Protein AF-A7SSS9-F1 (afdb_monomer_lite)

Radius of gyration: 34.55 Å; chains: 1; bounding box: 134×60×94 Å

Organism: Nematostella vectensis (NCBI:txid45351)

pLDDT: mean 83.06, std 20.1, range [28.91, 98.38]

Structure (mmCIF, N/CA/C/O backbone):
data_AF-A7SSS9-F1
#
_entry.id   AF-A7SSS9-F1
#
loop_
_atom_site.group_PDB
_atom_site.id
_atom_site.type_symbol
_atom_site.label_atom_id
_atom_site.label_alt_id
_atom_site.label_comp_id
_atom_site.label_asym_id
_atom_site.label_entity_id
_atom_site.label_seq_id
_atom_site.pdbx_PDB_ins_code
_atom_site.Cartn_x
_atom_site.Cartn_y
_atom_site.Cartn_z
_atom_site.occupancy
_atom_site.B_iso_or_equiv
_atom_site.auth_seq_id
_atom_site.auth_comp_id
_atom_site.auth_asym_id
_atom_site.auth_atom_id
_atom_site.pdbx_PDB_model_num
ATOM 1 N N . MET A 1 1 ? -88.027 -23.214 15.697 1.00 39.91 1 MET A N 1
ATOM 2 C CA . MET A 1 1 ? -86.699 -23.798 15.411 1.00 39.91 1 MET A CA 1
ATOM 3 C C . MET A 1 1 ? -86.099 -23.085 14.209 1.00 39.91 1 MET A C 1
ATOM 5 O O . MET A 1 1 ? -86.629 -23.251 13.127 1.00 39.91 1 MET A O 1
ATOM 9 N N . SER A 1 2 ? -85.061 -22.273 14.399 1.00 37.12 2 SER A N 1
ATOM 10 C CA . SER A 1 2 ? -83.893 -22.177 13.505 1.00 37.12 2 SER A CA 1
ATOM 11 C C . SER A 1 2 ? -82.968 -21.097 14.069 1.00 37.12 2 SER A C 1
ATOM 13 O O . SER A 1 2 ? -83.298 -19.915 14.068 1.00 37.12 2 SER A O 1
ATOM 15 N N . ARG A 1 3 ? -81.851 -21.547 14.642 1.00 47.12 3 ARG A N 1
ATOM 16 C CA . ARG A 1 3 ? -80.693 -20.743 15.048 1.00 47.12 3 ARG A CA 1
ATOM 17 C C . ARG A 1 3 ? -79.726 -20.677 13.868 1.00 47.12 3 ARG A C 1
ATOM 19 O O . ARG A 1 3 ? -79.457 -21.736 13.311 1.00 47.12 3 ARG A O 1
ATOM 26 N N . ARG A 1 4 ? -79.108 -19.518 13.619 1.00 45.72 4 ARG A N 1
ATOM 27 C CA . ARG A 1 4 ? -77.699 -19.341 13.184 1.00 45.72 4 ARG A CA 1
ATOM 28 C C . ARG A 1 4 ? -77.286 -17.933 13.647 1.00 45.72 4 ARG A C 1
ATOM 30 O O . ARG A 1 4 ? -77.859 -16.971 13.170 1.00 45.72 4 ARG A O 1
ATOM 37 N N . HIS A 1 5 ? -76.642 -17.770 14.805 1.00 42.38 5 HIS A N 1
ATOM 38 C CA . HIS A 1 5 ? -75.185 -17.773 15.025 1.00 42.38 5 HIS A CA 1
ATOM 39 C C . HIS A 1 5 ? -74.409 -16.839 14.080 1.00 42.38 5 HIS A C 1
ATOM 41 O O . HIS A 1 5 ? -73.781 -17.299 13.134 1.00 42.38 5 HIS A O 1
ATOM 47 N N . GLU A 1 6 ? -74.415 -15.540 14.391 1.00 43.53 6 GLU A N 1
ATOM 48 C CA . GLU A 1 6 ? -73.314 -14.632 14.052 1.00 43.53 6 GLU A CA 1
ATOM 49 C C . GLU A 1 6 ? -72.213 -14.801 15.106 1.00 43.53 6 GLU A C 1
ATOM 51 O O . GLU A 1 6 ? -72.432 -14.603 16.303 1.00 43.53 6 GLU A O 1
ATOM 56 N N . ALA A 1 7 ? -71.032 -15.234 14.669 1.00 47.31 7 ALA A N 1
ATOM 57 C CA . ALA A 1 7 ? -69.843 -15.277 15.504 1.00 47.31 7 ALA A CA 1
ATOM 58 C C . ALA A 1 7 ? -69.194 -13.887 15.504 1.00 47.31 7 ALA A C 1
ATOM 60 O O . ALA A 1 7 ? -68.670 -13.439 14.486 1.00 47.31 7 ALA A O 1
ATOM 61 N N . ALA A 1 8 ? -69.223 -13.207 16.649 1.00 46.00 8 ALA A N 1
ATOM 62 C CA . ALA A 1 8 ? -68.447 -11.995 16.858 1.00 46.00 8 ALA A CA 1
ATOM 63 C C . ALA A 1 8 ? -66.953 -12.356 16.945 1.00 46.00 8 ALA A C 1
ATOM 65 O O . ALA A 1 8 ? -66.510 -12.985 17.909 1.00 46.00 8 ALA A O 1
ATOM 66 N N . LEU A 1 9 ? -66.177 -11.949 15.939 1.00 50.00 9 LEU A N 1
ATOM 67 C CA . LEU A 1 9 ? -64.718 -11.896 16.005 1.00 50.00 9 LEU A CA 1
ATOM 68 C C . LEU A 1 9 ? -64.329 -10.859 17.065 1.00 50.00 9 LEU A C 1
ATOM 70 O O . LEU A 1 9 ? -64.375 -9.656 16.818 1.00 50.00 9 LEU A O 1
ATOM 74 N N . LYS A 1 10 ? -63.966 -11.314 18.267 1.00 49.81 10 LYS A N 1
ATOM 75 C CA . LYS A 1 10 ? -63.300 -10.454 19.248 1.00 49.81 10 LYS A CA 1
ATOM 76 C C . LYS A 1 10 ? -61.883 -10.192 18.747 1.00 49.81 10 LYS A C 1
ATOM 78 O O . LYS A 1 10 ? -61.052 -11.097 18.769 1.00 49.81 10 LYS A O 1
ATOM 83 N N . SER A 1 11 ? -61.614 -8.968 18.296 1.00 51.50 11 SER A N 1
ATOM 84 C CA . SER A 1 11 ? -60.241 -8.505 18.135 1.00 51.50 11 SER A CA 1
ATOM 85 C C . SER A 1 11 ? -59.603 -8.460 19.523 1.00 51.50 11 SER A C 1
ATOM 87 O O . SER A 1 11 ? -60.073 -7.776 20.431 1.00 51.50 11 SER A O 1
ATOM 89 N N . PHE A 1 12 ? -58.562 -9.260 19.722 1.00 52.38 12 PHE A N 1
ATOM 90 C CA . PHE A 1 12 ? -57.723 -9.142 20.903 1.00 52.38 12 PHE A CA 1
ATOM 91 C C . PHE A 1 12 ? -56.614 -8.157 20.540 1.00 52.38 12 PHE A C 1
ATOM 93 O O . PHE A 1 12 ? -55.636 -8.521 19.891 1.00 52.38 12 PHE A O 1
ATOM 100 N N . SER A 1 13 ? -56.800 -6.881 20.877 1.00 54.53 13 SER A N 1
ATOM 101 C CA . SER A 1 13 ? -55.707 -5.915 20.831 1.00 54.53 13 SER A CA 1
ATOM 102 C C . SER A 1 13 ? -54.737 -6.274 21.951 1.00 54.53 13 SER A C 1
ATOM 104 O O . SER A 1 13 ? -55.022 -6.014 23.121 1.00 54.53 13 SER A O 1
ATOM 106 N N . VAL A 1 14 ? -53.604 -6.889 21.611 1.00 56.56 14 VAL A N 1
ATOM 107 C CA . VAL A 1 14 ? -52.458 -6.948 22.520 1.00 56.56 14 VAL A CA 1
ATOM 108 C C . VAL A 1 14 ? -51.986 -5.506 22.686 1.00 56.56 14 VAL A C 1
ATOM 110 O O . VAL A 1 14 ? -51.274 -4.972 21.842 1.00 56.56 14 VAL A O 1
ATOM 113 N N . GLN A 1 15 ? -52.459 -4.832 23.732 1.00 63.22 15 GLN A N 1
ATOM 114 C CA . GLN A 1 15 ? -51.892 -3.562 24.163 1.00 63.22 15 GLN A CA 1
ATOM 115 C C . GLN A 1 15 ? -50.548 -3.888 24.811 1.00 63.22 15 GLN A C 1
ATOM 117 O O . GLN A 1 15 ? -50.459 -4.072 26.023 1.00 63.22 15 GLN A O 1
ATOM 122 N N . THR A 1 16 ? -49.500 -4.027 23.998 1.00 58.94 16 THR A N 1
ATOM 123 C CA . THR A 1 16 ? -48.129 -3.890 24.493 1.00 58.94 16 THR A CA 1
ATOM 124 C C . THR A 1 16 ? -48.063 -2.532 25.172 1.00 58.94 16 THR A C 1
ATOM 126 O O . THR A 1 16 ? -48.240 -1.507 24.510 1.00 58.94 16 THR A O 1
ATOM 129 N N . SER A 1 17 ? -47.919 -2.533 26.500 1.00 72.44 17 SER A N 1
ATOM 130 C CA . SER A 1 17 ? -47.761 -1.302 27.270 1.00 72.44 17 SER A CA 1
ATOM 131 C C . SER A 1 17 ? -46.657 -0.475 26.615 1.00 72.44 17 SER A C 1
ATOM 133 O O . SER A 1 17 ? -45.573 -0.989 26.331 1.00 72.44 17 SER A O 1
ATOM 135 N N . LYS A 1 18 ? -46.957 0.794 26.338 1.00 63.84 18 LYS A N 1
ATOM 136 C CA . LYS A 1 18 ? -46.014 1.755 25.765 1.00 63.84 18 LYS A CA 1
ATOM 137 C C . LYS A 1 18 ? -44.712 1.807 26.586 1.00 63.84 18 LYS A C 1
ATOM 139 O O . LYS A 1 18 ? -43.637 1.867 26.001 1.00 63.84 18 LYS A O 1
ATOM 144 N N . ASP A 1 19 ? -44.815 1.612 27.901 1.00 61.81 19 ASP A N 1
ATOM 145 C CA . ASP A 1 19 ? -43.679 1.559 28.827 1.00 61.81 19 ASP A CA 1
ATOM 146 C C . ASP A 1 19 ? -42.790 0.317 28.634 1.00 61.81 19 ASP A C 1
ATOM 148 O O . ASP A 1 19 ? -41.602 0.360 28.940 1.00 61.81 19 ASP A O 1
ATOM 152 N N . ILE A 1 20 ? -43.331 -0.801 28.129 1.00 66.31 20 ILE A N 1
ATOM 153 C CA . ILE A 1 20 ? -42.530 -1.996 27.813 1.00 66.31 20 ILE A CA 1
ATOM 154 C C . ILE A 1 20 ? -41.673 -1.717 26.580 1.00 66.31 20 ILE A C 1
ATOM 156 O O . ILE A 1 20 ? -40.497 -2.049 26.573 1.00 66.31 20 ILE A O 1
ATOM 160 N N . VAL A 1 21 ? -42.237 -1.075 25.553 1.00 67.69 21 VAL A N 1
ATOM 161 C CA . VAL A 1 21 ? -41.514 -0.784 24.306 1.00 67.69 21 VAL A CA 1
ATOM 162 C C . VAL A 1 21 ? -40.446 0.298 24.510 1.00 67.69 21 VAL A C 1
ATOM 164 O O . VAL A 1 21 ? -39.358 0.169 23.964 1.00 67.69 21 VAL A O 1
ATOM 167 N N . GLU A 1 22 ? -40.712 1.312 25.339 1.00 63.19 22 GLU A N 1
ATOM 168 C CA . GLU A 1 22 ? -39.769 2.408 25.635 1.00 63.19 22 GLU A CA 1
ATOM 169 C C . GLU A 1 22 ? -38.574 1.994 26.522 1.00 63.19 22 GLU A C 1
ATOM 171 O O . GLU A 1 22 ? -37.589 2.733 26.619 1.00 63.19 22 GLU A O 1
ATOM 176 N N . ASN A 1 23 ? -38.613 0.798 27.121 1.00 69.81 23 ASN A N 1
ATOM 177 C CA . ASN A 1 23 ? -37.539 0.244 27.954 1.00 69.81 23 ASN A CA 1
ATOM 178 C C . ASN A 1 23 ? -36.863 -0.998 27.350 1.00 69.81 23 ASN A C 1
ATOM 180 O O . ASN A 1 23 ? -36.057 -1.644 28.019 1.00 69.81 23 ASN A O 1
ATOM 184 N N . LEU A 1 24 ? -37.166 -1.346 26.096 1.00 88.00 24 LEU A N 1
ATOM 185 C CA . LEU A 1 24 ? -36.464 -2.424 25.405 1.00 88.00 24 LEU A CA 1
ATOM 186 C C . LEU A 1 24 ? -35.150 -1.896 24.837 1.00 88.00 24 LEU A C 1
ATOM 188 O O . LEU A 1 24 ? -35.135 -1.114 23.889 1.00 88.00 24 LEU A O 1
ATOM 192 N N . CYS A 1 25 ? -34.043 -2.355 25.409 1.00 93.25 25 CYS A N 1
ATOM 193 C CA . CYS A 1 25 ? -32.724 -2.109 24.852 1.00 93.25 25 CYS A CA 1
ATOM 194 C C . CYS A 1 25 ? -32.288 -3.231 23.899 1.00 93.25 25 CYS A C 1
ATOM 196 O O . CYS A 1 25 ? -32.644 -4.396 24.112 1.00 93.25 25 CYS A O 1
ATOM 198 N N . PRO A 1 26 ? -31.472 -2.910 22.879 1.00 94.81 26 PRO A N 1
ATOM 199 C CA . PRO A 1 26 ? -30.859 -3.907 22.008 1.00 94.81 26 PRO A CA 1
ATOM 200 C C . PRO A 1 26 ? -30.105 -4.963 22.823 1.00 94.81 26 PRO A C 1
ATOM 202 O O . PRO A 1 26 ? -29.270 -4.612 23.655 1.00 94.81 26 PRO A O 1
ATOM 205 N N . ASN A 1 27 ? -30.419 -6.243 22.601 1.00 94.94 27 ASN A N 1
ATOM 206 C CA . ASN A 1 27 ? -29.776 -7.398 23.246 1.00 94.94 27 ASN A CA 1
ATOM 207 C C . ASN A 1 27 ? -29.595 -7.273 24.773 1.00 94.94 27 ASN A C 1
ATOM 209 O O . ASN A 1 27 ? -28.611 -7.777 25.308 1.00 94.94 27 ASN A O 1
ATOM 213 N N . GLU A 1 28 ? -30.497 -6.574 25.474 1.00 94.12 28 GLU A N 1
ATOM 214 C CA . GLU A 1 28 ? -30.376 -6.320 26.923 1.00 94.12 28 GLU A CA 1
ATOM 215 C C . GLU A 1 28 ? -29.012 -5.702 27.305 1.00 94.12 28 GLU A C 1
ATOM 217 O O . GLU A 1 28 ? -28.411 -6.031 28.329 1.00 94.12 28 GLU A O 1
ATOM 222 N N . CYS A 1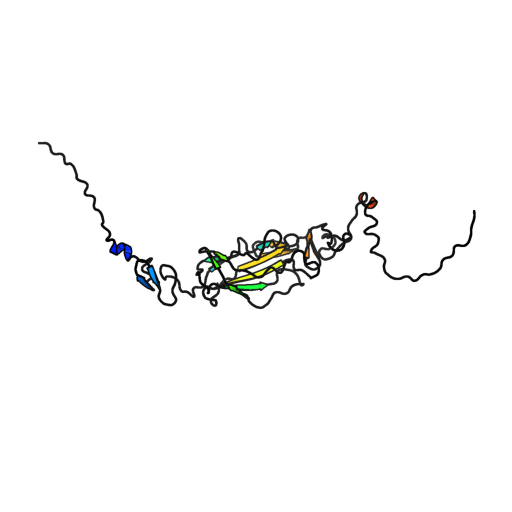 29 ? -28.483 -4.830 26.437 1.00 96.19 29 CYS A N 1
ATOM 223 C CA . CYS A 1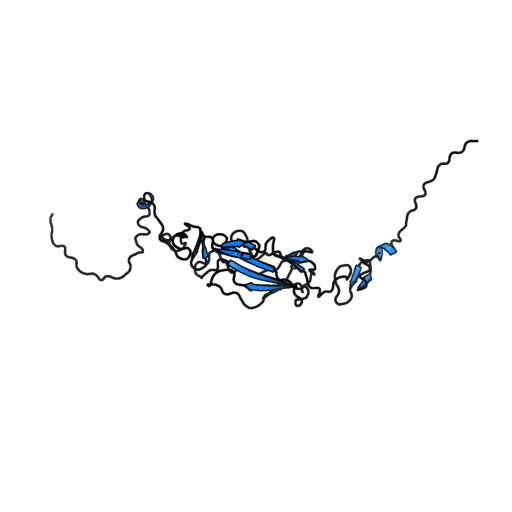 29 ? -27.151 -4.234 26.563 1.00 96.19 29 CYS A CA 1
ATOM 224 C C . CYS A 1 29 ? -26.035 -5.269 26.752 1.00 96.19 29 CYS A C 1
ATOM 226 O O . CYS A 1 29 ? -25.044 -5.007 27.434 1.00 96.19 29 CYS A O 1
ATOM 228 N N . SER A 1 30 ? -26.224 -6.469 26.195 1.00 96.94 30 SER A N 1
ATOM 229 C CA . SER A 1 30 ? -25.320 -7.617 26.291 1.00 96.94 30 SER A CA 1
ATOM 230 C C . SER A 1 30 ? -24.928 -7.990 27.724 1.00 96.94 30 SER A C 1
ATOM 232 O O . SER A 1 30 ? -23.907 -8.649 27.923 1.00 96.94 30 SER A O 1
ATOM 234 N N . ASN A 1 31 ? -25.717 -7.585 28.728 1.00 96.06 31 ASN A N 1
ATOM 235 C CA . ASN A 1 31 ? -25.366 -7.650 30.153 1.00 96.06 31 ASN A CA 1
ATOM 236 C C . ASN A 1 31 ? -24.046 -6.931 30.509 1.00 96.06 31 ASN A C 1
ATOM 238 O O . ASN A 1 31 ? -23.341 -7.346 31.427 1.00 96.06 31 ASN A O 1
ATOM 242 N N . ARG A 1 32 ? -23.692 -5.883 29.755 1.00 97.25 32 ARG A N 1
ATOM 243 C CA . ARG A 1 32 ? -22.469 -5.068 29.898 1.00 97.25 32 ARG A CA 1
ATOM 244 C C . ARG A 1 32 ? -22.775 -3.571 29.871 1.00 97.25 32 ARG A C 1
ATOM 246 O O . ARG A 1 32 ? -22.008 -2.752 29.361 1.00 97.25 32 ARG A O 1
ATOM 253 N N . GLY A 1 33 ? -23.949 -3.212 30.363 1.00 96.31 33 GLY A N 1
ATOM 254 C CA . GLY A 1 33 ? -24.437 -1.847 30.369 1.00 96.31 33 GLY A CA 1
ATOM 255 C C . GLY A 1 33 ? -25.774 -1.742 31.075 1.00 96.31 33 GLY A C 1
ATOM 256 O O . GLY A 1 33 ? -26.402 -2.742 31.425 1.00 96.31 33 GLY A O 1
ATOM 257 N N . ASN A 1 34 ? -26.216 -0.507 31.269 1.00 95.50 34 ASN A N 1
ATOM 258 C CA . ASN A 1 34 ? -27.528 -0.211 31.816 1.00 95.50 34 ASN A CA 1
ATOM 259 C C . ASN A 1 34 ? -28.468 0.273 30.710 1.00 95.50 34 ASN A C 1
ATOM 261 O O . ASN A 1 34 ? -28.088 1.104 29.882 1.00 95.50 34 ASN A O 1
ATOM 265 N N . CYS A 1 35 ? -29.706 -0.214 30.724 1.00 94.06 35 CYS A N 1
ATOM 266 C CA . CYS A 1 35 ? -30.730 0.234 29.796 1.00 94.06 35 CYS A CA 1
ATOM 267 C C . CYS A 1 35 ? -31.399 1.508 30.319 1.00 94.06 35 CYS A C 1
ATOM 269 O O . CYS A 1 35 ? -31.925 1.538 31.431 1.00 94.06 35 CYS A O 1
ATOM 271 N N . SER A 1 36 ? -31.405 2.566 29.511 1.00 93.12 36 SER A N 1
ATOM 272 C CA . SER A 1 36 ? -32.094 3.814 29.831 1.00 93.12 36 SER A CA 1
ATOM 273 C C . SER A 1 36 ? -32.742 4.387 28.576 1.00 93.12 36 SER A C 1
ATOM 275 O O . SER A 1 36 ? -32.052 4.661 27.597 1.00 93.12 36 SER A O 1
ATOM 277 N N . ASN A 1 37 ? -34.069 4.561 28.590 1.00 90.19 37 ASN A N 1
ATOM 278 C CA . ASN A 1 37 ? -34.839 5.114 27.467 1.00 90.19 37 ASN A CA 1
ATOM 279 C C . ASN A 1 37 ? -34.502 4.439 26.117 1.00 90.19 37 ASN A C 1
ATOM 281 O O . ASN A 1 37 ? -34.136 5.112 25.153 1.00 90.19 37 ASN A O 1
ATOM 285 N N . SER A 1 38 ? -34.561 3.102 26.060 1.00 91.25 38 SER A N 1
ATOM 286 C CA . SER A 1 38 ? -34.219 2.285 24.873 1.00 91.25 38 SER A CA 1
ATOM 287 C C . SER A 1 38 ? -32.774 2.423 24.356 1.00 91.25 38 SER A C 1
ATOM 289 O O . SER A 1 38 ? -32.459 1.953 23.265 1.00 91.25 38 SER A O 1
ATOM 291 N N . THR A 1 39 ? -31.882 3.053 25.123 1.00 93.69 39 THR A N 1
ATOM 292 C CA . THR A 1 39 ? -30.463 3.223 24.788 1.00 93.69 39 THR A CA 1
ATOM 293 C C . THR A 1 39 ? -29.599 2.525 25.829 1.00 93.69 39 THR A C 1
ATOM 295 O O . THR A 1 39 ? -29.853 2.623 27.032 1.00 93.69 39 THR A O 1
ATOM 298 N N . CYS A 1 40 ? -28.557 1.834 25.376 1.00 96.38 40 CYS A N 1
ATOM 299 C CA . CYS A 1 40 ? -27.585 1.226 26.271 1.00 96.38 40 CYS A CA 1
ATOM 300 C C . CYS A 1 40 ? -26.510 2.226 26.692 1.00 96.38 40 CYS A C 1
ATOM 302 O O . CYS A 1 40 ? -25.854 2.846 25.857 1.00 96.38 40 CYS A O 1
ATOM 304 N N . ILE A 1 41 ? -26.311 2.350 28.002 1.00 96.50 41 ILE A N 1
ATOM 305 C CA . ILE A 1 41 ? -25.177 3.048 28.606 1.00 96.50 41 ILE A CA 1
ATOM 306 C C . ILE A 1 41 ? -24.159 1.976 28.985 1.00 96.50 41 ILE A C 1
ATOM 308 O O . ILE A 1 41 ? -24.372 1.242 29.951 1.00 96.50 41 ILE A O 1
ATOM 312 N N . CYS A 1 42 ? -23.091 1.853 28.203 1.00 97.88 42 CYS A N 1
ATOM 313 C CA . CYS A 1 42 ? -22.124 0.774 28.375 1.00 97.88 42 CYS A CA 1
ATOM 314 C C . CYS A 1 42 ? -21.247 0.947 29.613 1.00 97.88 42 CYS A C 1
ATOM 316 O O . CYS A 1 42 ? -20.905 2.063 30.010 1.00 97.88 42 CYS A O 1
ATOM 318 N N . GLU A 1 43 ? -20.873 -0.186 30.203 1.00 98.06 43 GLU A N 1
ATOM 319 C CA . GLU A 1 43 ? -19.801 -0.254 31.188 1.00 98.06 43 GLU A CA 1
ATOM 320 C C . GLU A 1 43 ? -18.464 0.171 30.562 1.00 98.06 43 GLU A C 1
ATOM 322 O O . GLU A 1 43 ? -18.269 0.114 29.343 1.00 98.06 43 GLU A O 1
ATOM 327 N N . GLU A 1 44 ? -17.521 0.591 31.407 1.00 96.56 44 GLU A N 1
ATOM 328 C CA . GLU A 1 44 ? -16.188 0.984 30.956 1.00 96.56 44 GLU A CA 1
ATOM 329 C C . GLU A 1 44 ? -15.520 -0.152 30.164 1.00 96.56 44 GLU A C 1
ATOM 331 O O . GLU A 1 44 ? -15.478 -1.303 30.598 1.00 96.56 44 GLU A O 1
ATOM 336 N N . GLY A 1 45 ? -14.998 0.182 28.982 1.00 95.88 45 GLY A N 1
ATOM 337 C CA . GLY A 1 45 ? -14.340 -0.778 28.099 1.00 95.88 45 GLY A CA 1
ATOM 338 C C . GLY A 1 45 ? -15.249 -1.450 27.066 1.00 95.88 45 GLY A C 1
ATOM 339 O O . GLY A 1 45 ? -14.729 -2.209 26.251 1.00 95.88 45 GLY A O 1
ATOM 340 N N . PHE A 1 46 ? -16.552 -1.150 27.036 1.00 97.56 46 PHE A N 1
ATOM 341 C CA . PHE A 1 46 ? -17.502 -1.686 26.052 1.00 97.56 46 PHE A CA 1
ATOM 342 C C . PHE A 1 46 ? -18.146 -0.589 25.193 1.00 97.56 46 PHE A C 1
ATOM 344 O O . PHE A 1 46 ? -18.260 0.564 25.604 1.00 97.56 46 PHE A O 1
ATOM 351 N N . THR A 1 47 ? -18.541 -0.942 23.969 1.00 95.56 47 THR A N 1
ATOM 352 C CA . THR A 1 47 ? -19.113 -0.025 22.972 1.00 95.56 47 THR A CA 1
ATOM 353 C C . THR A 1 47 ? -20.126 -0.728 22.054 1.00 95.56 47 THR A C 1
ATOM 355 O O . THR A 1 47 ? -20.466 -1.892 22.273 1.00 95.56 47 THR A O 1
ATOM 358 N N . LEU A 1 48 ? -20.583 -0.014 21.017 1.00 93.31 48 LEU A N 1
ATOM 359 C CA . LEU A 1 48 ? -21.740 -0.289 20.155 1.00 93.31 48 LEU A CA 1
ATOM 360 C C . LEU A 1 48 ? -23.089 -0.061 20.846 1.00 93.31 48 LEU A C 1
ATOM 362 O O . LEU A 1 48 ? -23.175 0.182 22.047 1.00 93.31 48 LEU A O 1
ATOM 366 N N . SER A 1 49 ? -24.164 -0.123 20.057 1.00 94.50 49 SER A N 1
ATOM 367 C CA . SER A 1 49 ? -25.535 0.154 20.506 1.00 94.50 49 SER A CA 1
ATOM 368 C C . SER A 1 49 ? -26.047 -0.797 21.590 1.00 94.50 49 SER A C 1
ATOM 370 O O . SER A 1 49 ? -27.029 -0.481 22.254 1.00 94.50 49 SER A O 1
ATOM 372 N N . ASP A 1 50 ? -25.417 -1.961 21.739 1.00 9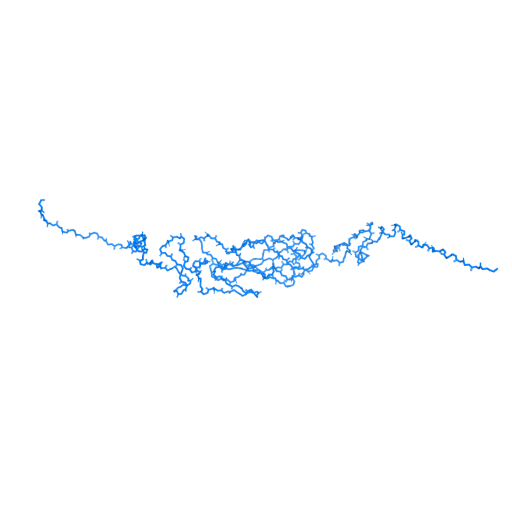6.31 50 ASP A N 1
ATOM 373 C CA . ASP A 1 50 ? -25.798 -3.022 22.669 1.00 96.31 50 ASP A CA 1
ATOM 374 C C . ASP A 1 50 ? -24.670 -3.424 23.633 1.00 96.31 50 ASP A C 1
ATOM 376 O O . ASP A 1 50 ? -24.787 -4.450 24.297 1.00 96.31 50 ASP A O 1
ATOM 380 N N . CYS A 1 51 ? -23.577 -2.657 23.707 1.00 97.44 51 CYS A N 1
ATOM 381 C CA . CYS A 1 51 ? -22.425 -2.920 24.582 1.00 97.44 51 CYS A CA 1
ATOM 382 C C . CYS A 1 51 ? -21.745 -4.288 24.380 1.00 97.44 51 CYS A C 1
ATOM 384 O O . CYS A 1 51 ? -21.052 -4.786 25.272 1.00 97.44 51 CYS A O 1
ATOM 386 N N . SER A 1 52 ? -21.931 -4.916 23.217 1.00 96.56 52 SER A N 1
ATOM 387 C CA . SER A 1 52 ? -21.383 -6.245 22.923 1.00 96.56 52 SER A CA 1
ATOM 388 C C . SER A 1 52 ? -19.877 -6.240 22.658 1.00 96.56 52 SER A C 1
ATOM 390 O O . SER A 1 52 ? -19.219 -7.271 22.826 1.00 96.56 52 SER A O 1
ATOM 392 N N . MET A 1 53 ? -19.310 -5.097 22.260 1.00 96.19 53 MET A N 1
ATOM 393 C CA . MET A 1 53 ? -17.952 -5.034 21.731 1.00 96.19 53 MET A CA 1
ATOM 394 C C . MET A 1 53 ? -16.970 -4.384 22.709 1.00 96.19 53 MET A C 1
ATOM 396 O O . MET A 1 53 ? -17.184 -3.239 23.107 1.00 96.19 53 MET A O 1
ATOM 400 N N . PRO A 1 54 ? -15.864 -5.057 23.073 1.00 97.25 54 PRO A N 1
ATOM 401 C CA . PRO A 1 54 ? -14.769 -4.422 23.798 1.00 97.25 54 PRO A CA 1
ATOM 402 C C . PRO A 1 54 ? -14.101 -3.322 22.960 1.00 97.25 54 PRO A C 1
ATOM 404 O O . PRO A 1 54 ? -13.837 -3.523 21.777 1.00 97.25 54 PRO A O 1
ATOM 407 N N . ILE A 1 55 ? -13.737 -2.188 23.561 1.00 95.88 55 ILE A N 1
ATOM 408 C CA . ILE A 1 55 ? -13.050 -1.087 22.850 1.00 95.88 55 ILE A CA 1
ATOM 409 C C . ILE A 1 55 ? -11.643 -1.462 22.355 1.00 95.88 55 ILE A C 1
ATOM 411 O O . ILE A 1 55 ? -11.109 -0.833 21.447 1.00 95.88 55 ILE A O 1
ATOM 415 N N . ASN A 1 56 ? -11.036 -2.490 22.951 1.00 96.62 56 ASN A N 1
ATOM 416 C CA . ASN A 1 56 ? -9.756 -3.070 22.543 1.00 96.62 56 ASN A CA 1
ATOM 417 C C . ASN A 1 56 ? -9.929 -4.318 21.663 1.00 96.62 56 ASN A C 1
ATOM 419 O O . ASN A 1 56 ? -8.988 -5.094 21.496 1.00 96.62 56 ASN A O 1
ATOM 423 N N . ALA A 1 57 ? -11.131 -4.550 21.126 1.00 97.38 57 ALA A N 1
ATOM 424 C CA . ALA A 1 57 ? -11.353 -5.629 20.182 1.00 97.38 57 ALA A CA 1
ATOM 425 C C . ALA A 1 57 ? -10.431 -5.458 18.968 1.00 97.38 57 ALA A C 1
ATOM 427 O O . ALA A 1 57 ? -10.362 -4.385 18.364 1.00 97.38 57 ALA A O 1
ATOM 428 N N . VAL A 1 58 ? -9.728 -6.534 18.617 1.00 98.38 58 VAL A N 1
ATOM 429 C CA . VAL A 1 58 ? -8.831 -6.578 17.460 1.00 98.38 58 VAL A CA 1
ATOM 430 C C . VAL A 1 58 ? -9.669 -6.724 16.186 1.00 98.38 58 VAL A C 1
ATOM 432 O O . VAL A 1 58 ? -10.374 -7.731 16.073 1.00 98.38 58 VAL A O 1
ATOM 435 N N . PRO A 1 59 ? -9.591 -5.783 15.225 1.00 97.69 59 PRO A N 1
ATOM 436 C CA . PRO A 1 59 ? -10.350 -5.873 13.982 1.00 97.69 59 PRO A CA 1
ATOM 437 C C . PRO A 1 59 ? -9.768 -6.930 13.033 1.00 97.69 59 PRO A C 1
ATOM 439 O O . PRO A 1 59 ? -8.567 -7.238 13.061 1.00 97.69 59 PRO A O 1
ATOM 442 N N . GLU A 1 60 ? -10.612 -7.462 12.150 1.00 97.19 60 GLU A N 1
ATOM 443 C CA . GLU A 1 60 ? -10.212 -8.389 11.091 1.00 97.19 60 GLU A CA 1
ATOM 444 C C . GLU A 1 60 ? -10.082 -7.650 9.759 1.00 97.19 60 GLU A C 1
ATOM 446 O O . GLU A 1 60 ? -10.973 -6.911 9.352 1.00 97.19 60 GLU A O 1
ATOM 451 N N . LEU A 1 61 ? -8.971 -7.864 9.050 1.00 96.25 61 LEU A N 1
ATOM 452 C CA . LEU A 1 61 ? -8.787 -7.315 7.710 1.00 96.25 61 LEU A CA 1
ATOM 453 C C . LEU A 1 61 ? -9.117 -8.359 6.654 1.00 96.25 61 LEU A C 1
ATOM 455 O O . LEU A 1 61 ? -8.535 -9.443 6.633 1.00 96.25 61 LEU A O 1
ATOM 459 N N . LEU A 1 62 ? -9.969 -7.976 5.710 1.00 94.44 62 LEU A N 1
ATOM 460 C CA . LEU A 1 62 ? -10.353 -8.798 4.568 1.00 94.44 62 LEU A CA 1
ATOM 461 C C . LEU A 1 62 ? -9.574 -8.390 3.315 1.00 94.44 62 LEU A C 1
ATOM 463 O O . LEU A 1 62 ? -9.109 -9.252 2.571 1.00 94.44 62 LEU A O 1
ATOM 467 N N . GLY A 1 63 ? -9.337 -7.092 3.119 1.00 93.31 63 GLY A N 1
ATOM 468 C CA . GLY A 1 63 ? -8.643 -6.593 1.940 1.00 93.31 63 GLY A CA 1
ATOM 469 C C . GLY A 1 63 ? -8.270 -5.119 2.014 1.00 93.31 63 GLY A C 1
ATOM 470 O O . GLY A 1 63 ? -8.581 -4.410 2.967 1.00 93.31 63 GLY A O 1
ATOM 471 N N . VAL A 1 64 ? -7.568 -4.672 0.980 1.00 92.81 64 VAL A N 1
ATOM 472 C CA . VAL A 1 64 ? -7.213 -3.271 0.758 1.00 92.81 64 VAL A CA 1
ATOM 473 C C . VAL A 1 64 ? -7.508 -2.985 -0.703 1.00 92.81 64 VAL A C 1
ATOM 475 O O . VAL A 1 64 ? -6.955 -3.644 -1.581 1.00 92.81 64 VAL A O 1
ATOM 478 N N . ASN A 1 65 ? -8.426 -2.063 -0.969 1.00 88.00 65 ASN A N 1
ATOM 479 C CA . ASN A 1 65 ? -9.143 -1.964 -2.238 1.00 88.00 65 ASN A CA 1
ATOM 480 C C . ASN A 1 65 ? -9.701 -3.349 -2.648 1.00 88.00 65 ASN A C 1
ATOM 482 O O . ASN A 1 65 ? -9.858 -4.242 -1.814 1.00 88.00 65 ASN A O 1
ATOM 486 N N . GLU A 1 66 ? -10.017 -3.561 -3.925 1.00 81.19 66 GLU A N 1
ATOM 487 C CA . GLU A 1 66 ? -10.506 -4.871 -4.381 1.00 81.19 66 GLU A CA 1
ATOM 488 C C . GLU A 1 66 ? -9.404 -5.944 -4.417 1.00 81.19 66 GLU A C 1
ATOM 490 O O . GLU A 1 66 ? -9.681 -7.129 -4.234 1.00 81.19 66 GLU A O 1
ATOM 495 N N . VAL A 1 67 ? -8.150 -5.550 -4.676 1.00 87.31 67 VAL A N 1
ATOM 496 C CA . VAL A 1 67 ? -7.045 -6.491 -4.953 1.00 87.31 67 VAL A CA 1
ATOM 497 C C . VAL A 1 67 ? -5.691 -6.103 -4.345 1.00 87.31 67 VAL A C 1
ATOM 499 O O . VAL A 1 67 ? -4.714 -6.813 -4.563 1.00 87.31 67 VAL A O 1
ATOM 502 N N . GLY A 1 68 ? -5.594 -4.995 -3.605 1.00 92.19 68 GLY A N 1
ATOM 503 C CA . GLY A 1 68 ? -4.333 -4.537 -3.003 1.00 92.19 68 GLY A CA 1
ATOM 504 C C . GLY A 1 68 ? -3.310 -3.999 -4.005 1.00 92.19 68 GLY A C 1
ATOM 505 O O . GLY A 1 68 ? -2.126 -3.927 -3.687 1.00 92.19 68 GLY A O 1
ATOM 506 N N . LEU A 1 69 ? -3.742 -3.637 -5.213 1.00 93.25 69 LEU A N 1
ATOM 507 C CA . LEU A 1 69 ? -2.906 -3.056 -6.261 1.00 93.25 69 LEU A CA 1
ATOM 508 C C . LEU A 1 69 ? -3.463 -1.686 -6.650 1.00 93.25 69 LEU A C 1
ATOM 510 O O . LEU A 1 69 ? -4.680 -1.523 -6.699 1.00 93.25 69 LEU A O 1
ATOM 514 N N . CYS A 1 70 ? -2.577 -0.742 -6.952 1.00 93.44 70 CYS A N 1
ATOM 515 C CA . CYS A 1 70 ? -2.924 0.575 -7.469 1.00 93.44 70 CYS A CA 1
ATOM 516 C C . CYS A 1 70 ? -1.959 0.982 -8.584 1.00 93.44 70 CYS A C 1
ATOM 518 O O . CYS A 1 70 ? -0.742 0.997 -8.379 1.00 93.44 70 CYS A O 1
ATOM 520 N N . ASP A 1 71 ? -2.508 1.296 -9.756 1.00 93.81 71 ASP A N 1
ATOM 521 C CA . ASP A 1 71 ? -1.747 1.869 -10.861 1.00 93.81 71 ASP A CA 1
ATOM 522 C C . ASP A 1 71 ? -1.719 3.395 -10.735 1.00 93.81 71 ASP A C 1
ATOM 524 O O . ASP A 1 71 ? -2.751 4.059 -10.848 1.00 93.81 71 ASP A O 1
ATOM 528 N N . VAL A 1 72 ? -0.523 3.958 -10.542 1.00 93.38 72 VAL A N 1
ATOM 529 C CA . VAL A 1 72 ? -0.337 5.410 -10.381 1.00 93.38 72 VAL A CA 1
ATOM 530 C C . VAL A 1 72 ? -0.726 6.216 -11.626 1.00 93.38 72 VAL A C 1
ATOM 532 O O . VAL A 1 72 ? -0.831 7.440 -11.546 1.00 93.38 72 VAL A O 1
ATOM 535 N N . ARG A 1 73 ? -0.898 5.564 -12.786 1.00 92.56 73 ARG A N 1
ATOM 536 C CA . ARG A 1 73 ? -1.357 6.211 -14.024 1.00 92.56 73 ARG A CA 1
ATOM 537 C C . ARG A 1 73 ? -2.873 6.260 -14.162 1.00 92.56 73 ARG A C 1
ATOM 539 O O . ARG A 1 73 ? -3.367 7.078 -14.935 1.00 92.56 73 ARG A O 1
ATOM 546 N N . GLU A 1 74 ? -3.594 5.404 -13.448 1.00 91.81 74 GLU A N 1
ATOM 547 C CA . GLU A 1 74 ? -5.056 5.333 -13.516 1.00 91.81 74 GLU A CA 1
ATOM 548 C C . GLU A 1 74 ? -5.709 6.171 -12.416 1.00 91.81 74 GLU A C 1
ATOM 550 O O . GLU A 1 74 ? -6.719 6.835 -12.663 1.00 91.81 74 GLU A O 1
ATOM 555 N N . GLU A 1 75 ? -5.127 6.183 -11.213 1.00 87.25 75 GLU A N 1
ATOM 556 C CA . GLU A 1 75 ? -5.710 6.863 -10.059 1.00 87.25 75 GLU A CA 1
ATOM 557 C C . GLU A 1 75 ? -4.679 7.346 -9.026 1.00 87.25 75 GLU A C 1
ATOM 559 O O . GLU A 1 75 ? -3.483 7.058 -9.085 1.00 87.25 75 GLU A O 1
ATOM 564 N N . SER A 1 76 ? -5.164 8.104 -8.039 1.00 88.44 76 SER A N 1
ATOM 565 C CA . SER A 1 76 ? -4.353 8.558 -6.910 1.00 88.44 76 SER A CA 1
ATOM 566 C C . SER A 1 76 ? -4.277 7.480 -5.826 1.00 88.44 76 SER A C 1
ATOM 568 O O . SER A 1 76 ? -5.227 7.284 -5.068 1.00 88.44 76 SER A O 1
ATOM 570 N N . CYS A 1 77 ? -3.117 6.832 -5.690 1.00 90.19 77 CYS A N 1
ATOM 571 C CA . CYS A 1 77 ? -2.899 5.729 -4.743 1.00 90.19 77 CYS A CA 1
ATOM 572 C C . CYS A 1 77 ? -2.848 6.118 -3.252 1.00 90.19 77 CYS A C 1
ATOM 574 O O . CYS A 1 77 ? -2.510 5.279 -2.422 1.00 90.19 77 CYS A O 1
ATOM 576 N N . ASN A 1 78 ? -3.150 7.368 -2.889 1.00 85.00 78 ASN A N 1
ATOM 577 C CA . ASN A 1 78 ? -3.254 7.789 -1.487 1.00 85.00 78 ASN A CA 1
ATOM 578 C C . ASN A 1 78 ? -4.641 7.501 -0.882 1.00 85.00 78 ASN A C 1
ATOM 58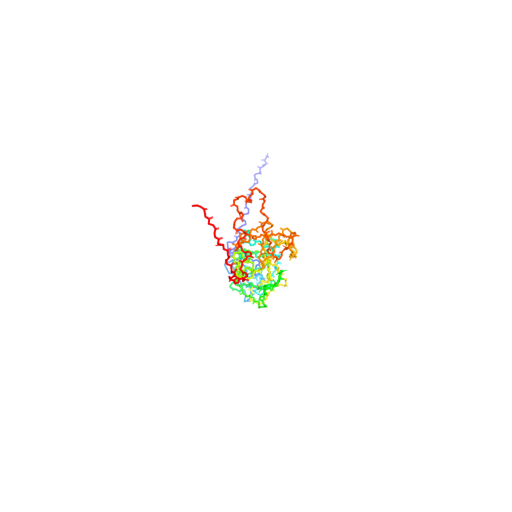0 O O . ASN A 1 78 ? -4.744 7.273 0.319 1.00 85.00 78 ASN A O 1
ATOM 584 N N . ASN A 1 79 ? -5.699 7.449 -1.699 1.00 82.56 79 ASN A N 1
ATOM 585 C CA . ASN A 1 79 ? -7.068 7.226 -1.235 1.00 82.56 79 ASN A CA 1
ATOM 586 C C . ASN A 1 79 ? -7.398 5.732 -1.223 1.00 82.56 79 ASN A C 1
ATOM 588 O O . ASN A 1 79 ? -8.009 5.195 -2.148 1.00 82.56 79 ASN A O 1
ATOM 592 N N . THR A 1 80 ? -6.963 5.052 -0.170 1.00 83.56 80 THR A N 1
ATOM 593 C CA . THR A 1 80 ? -7.091 3.599 -0.073 1.00 83.56 80 THR A CA 1
ATOM 594 C C . THR A 1 80 ? -8.276 3.210 0.810 1.00 83.56 80 THR A C 1
ATOM 596 O O . THR A 1 80 ? -8.467 3.758 1.895 1.00 83.56 80 THR A O 1
ATOM 599 N N . ARG A 1 81 ? -9.081 2.242 0.357 1.00 92.75 81 ARG A N 1
ATOM 600 C CA . ARG A 1 81 ? -10.210 1.678 1.109 1.00 92.75 81 ARG A CA 1
ATOM 601 C C . ARG A 1 81 ? -9.788 0.373 1.763 1.00 92.75 81 ARG A C 1
ATOM 603 O O . ARG A 1 81 ? -9.561 -0.618 1.078 1.00 92.75 81 ARG A O 1
ATOM 610 N N . ILE A 1 82 ? -9.699 0.348 3.081 1.00 95.56 82 ILE A N 1
ATOM 611 C CA . ILE A 1 82 ? -9.372 -0.863 3.831 1.00 95.56 82 ILE A CA 1
ATOM 612 C C . ILE A 1 82 ? -10.679 -1.558 4.184 1.00 95.56 82 ILE A C 1
ATOM 614 O O . ILE A 1 82 ? -11.546 -0.955 4.809 1.00 95.56 82 ILE A O 1
ATOM 618 N N . ILE A 1 83 ? -10.823 -2.808 3.755 1.00 96.31 83 ILE A N 1
ATOM 619 C CA . ILE A 1 83 ? -12.043 -3.597 3.912 1.00 96.31 83 ILE A CA 1
ATOM 620 C C . ILE A 1 83 ? -11.805 -4.633 5.005 1.00 96.31 83 ILE A C 1
ATOM 622 O O . ILE A 1 83 ? -10.797 -5.345 4.994 1.00 96.31 83 ILE A O 1
ATOM 626 N N . GLY A 1 84 ? -12.731 -4.736 5.945 1.00 96.50 84 GLY A N 1
ATOM 627 C CA . GLY A 1 84 ? -12.594 -5.603 7.106 1.00 96.50 84 GLY A CA 1
ATOM 628 C C . GLY A 1 84 ? -13.865 -5.669 7.930 1.00 96.50 84 GLY A C 1
ATOM 629 O O . GLY A 1 84 ? -14.911 -5.224 7.474 1.00 96.50 84 GLY A O 1
ATOM 630 N N . ASP A 1 85 ? -13.755 -6.224 9.129 1.00 96.50 85 ASP A N 1
ATOM 631 C CA . ASP A 1 85 ? -14.844 -6.331 10.093 1.00 96.50 85 ASP A CA 1
ATOM 632 C C . ASP A 1 85 ? -14.363 -5.951 11.499 1.00 96.50 85 ASP A C 1
ATOM 634 O O . ASP A 1 85 ? -13.172 -6.020 11.826 1.00 96.50 85 ASP A O 1
ATOM 638 N N . GLY A 1 86 ? -15.309 -5.539 12.337 1.00 96.44 86 GLY A N 1
ATOM 639 C CA . GLY A 1 86 ? -15.051 -5.178 13.722 1.00 96.44 86 GLY A CA 1
ATOM 640 C C . GLY A 1 86 ? -14.312 -3.848 13.902 1.00 96.44 86 GLY A C 1
ATOM 641 O O . GLY A 1 86 ? -13.554 -3.690 14.860 1.00 96.44 86 GLY A O 1
ATOM 642 N N . PHE A 1 87 ? -14.508 -2.891 12.995 1.00 97.44 87 PHE A N 1
ATOM 643 C CA . PHE A 1 87 ? -13.996 -1.530 13.156 1.00 97.44 87 PHE A CA 1
ATOM 644 C C . PHE A 1 87 ? -14.878 -0.708 14.103 1.00 97.44 87 PHE A C 1
ATOM 646 O O . PHE A 1 87 ? -16.106 -0.745 14.009 1.00 97.44 87 PHE A O 1
ATOM 653 N N . ILE A 1 88 ? -14.250 0.074 14.981 1.00 96.56 88 ILE A N 1
ATOM 654 C CA . ILE A 1 88 ? -14.933 0.945 15.945 1.00 96.56 88 ILE A CA 1
ATOM 655 C C . ILE A 1 88 ? -14.675 2.407 15.569 1.00 96.56 88 ILE A C 1
ATOM 657 O O . ILE A 1 88 ? -13.542 2.881 15.679 1.00 96.56 88 ILE A O 1
ATOM 661 N N . ALA A 1 89 ? -15.721 3.144 15.175 1.00 95.31 89 ALA A N 1
ATOM 662 C CA . ALA A 1 89 ? -15.644 4.594 14.991 1.00 95.31 89 ALA A CA 1
ATOM 663 C C . ALA A 1 89 ? -15.212 5.283 16.292 1.00 95.31 89 ALA A C 1
ATOM 665 O O . ALA A 1 89 ? -15.958 5.341 17.270 1.00 95.31 89 ALA A O 1
ATOM 666 N N . SER A 1 90 ? -13.992 5.809 16.298 1.00 95.25 90 SER A N 1
ATOM 667 C CA . SER A 1 90 ? -13.436 6.587 17.400 1.00 95.25 90 SER A CA 1
ATOM 668 C C . SER A 1 90 ? -12.186 7.333 16.937 1.00 95.25 90 SER A C 1
ATOM 670 O O . SER A 1 90 ? -11.577 6.971 15.934 1.00 95.25 90 SER A O 1
ATOM 672 N N . GLU A 1 91 ? -11.729 8.305 17.725 1.00 95.69 91 GLU A N 1
ATOM 673 C CA . GLU A 1 91 ? -10.422 8.958 17.532 1.00 95.69 91 GLU A CA 1
ATOM 674 C C . GLU A 1 91 ? -9.225 8.015 17.778 1.00 95.69 91 GLU A C 1
ATOM 676 O O . GLU A 1 91 ? -8.066 8.392 17.586 1.00 95.69 91 GLU A O 1
ATOM 681 N N . ASN A 1 92 ? -9.490 6.790 18.244 1.00 96.75 92 ASN A N 1
ATOM 682 C CA . ASN A 1 92 ? -8.478 5.772 18.495 1.00 96.75 92 ASN A CA 1
ATOM 683 C C . ASN A 1 92 ? -8.343 4.751 17.363 1.00 96.75 92 ASN A C 1
ATOM 685 O O . ASN A 1 92 ? -7.395 3.961 17.383 1.00 96.75 92 ASN A O 1
ATOM 689 N N . LEU A 1 93 ? -9.230 4.793 16.365 1.00 97.62 93 LEU A N 1
ATOM 690 C CA . LEU A 1 93 ? -9.086 4.005 15.151 1.00 97.62 93 LEU A CA 1
ATOM 691 C C . LEU A 1 93 ? -7.833 4.471 14.402 1.00 97.62 93 LEU A C 1
ATOM 693 O O . LEU A 1 93 ? -7.709 5.641 14.045 1.00 97.62 93 LEU A O 1
ATOM 697 N N . THR A 1 94 ? -6.861 3.579 14.224 1.00 97.44 94 THR A N 1
ATOM 698 C CA . THR A 1 94 ? -5.532 3.933 13.702 1.00 97.44 94 THR A CA 1
ATOM 699 C C . THR A 1 94 ? -5.052 2.917 12.682 1.00 97.44 94 THR A C 1
ATOM 701 O O . THR A 1 94 ? -5.198 1.704 12.854 1.00 97.44 94 THR A O 1
ATOM 704 N N . CYS A 1 95 ? -4.441 3.430 11.622 1.00 96.50 95 CYS A N 1
ATOM 705 C CA . CYS A 1 95 ? -3.818 2.664 10.563 1.00 96.50 95 CYS A CA 1
ATOM 706 C C . CYS A 1 95 ? -2.315 2.604 10.798 1.00 96.50 95 CYS A C 1
ATOM 708 O O . CYS A 1 95 ? -1.646 3.615 10.994 1.00 96.50 95 CYS A O 1
ATOM 710 N N . HIS A 1 96 ? -1.799 1.388 10.765 1.00 96.44 96 HIS A N 1
ATOM 711 C CA . HIS A 1 96 ? -0.425 1.038 11.074 1.00 96.44 96 HIS A CA 1
ATOM 712 C C . HIS A 1 96 ? 0.237 0.572 9.787 1.00 96.44 96 HIS A C 1
ATOM 714 O O . HIS A 1 96 ? -0.074 -0.515 9.295 1.00 96.44 96 HIS A O 1
ATOM 720 N N . ALA A 1 97 ? 1.106 1.400 9.215 1.00 94.94 97 ALA A N 1
ATOM 721 C CA . ALA A 1 97 ? 1.683 1.166 7.897 1.00 94.94 97 ALA A CA 1
ATOM 722 C C . ALA A 1 97 ? 3.210 1.046 7.957 1.00 94.94 97 ALA A C 1
ATOM 724 O O . ALA A 1 97 ? 3.881 1.829 8.620 1.00 94.94 97 ALA A O 1
ATOM 725 N N . THR A 1 98 ? 3.771 0.082 7.228 1.00 94.31 98 THR A N 1
ATOM 726 C CA . THR A 1 98 ? 5.223 -0.035 7.009 1.00 94.31 98 THR A CA 1
ATOM 727 C C . THR A 1 98 ? 5.518 -0.183 5.529 1.00 94.31 98 THR A C 1
ATOM 729 O O . THR A 1 98 ? 4.842 -0.936 4.822 1.00 94.31 98 THR A O 1
ATOM 732 N N . GLU A 1 99 ? 6.537 0.519 5.053 1.00 94.25 99 GLU A N 1
ATOM 733 C CA . GLU A 1 99 ? 6.967 0.427 3.666 1.00 94.25 99 GLU A CA 1
ATOM 734 C C . GLU A 1 99 ? 7.767 -0.856 3.413 1.00 94.25 99 GLU A C 1
ATOM 736 O O . GLU A 1 99 ? 8.501 -1.364 4.263 1.00 94.25 99 GLU A O 1
ATOM 741 N N . PHE A 1 100 ? 7.649 -1.400 2.204 1.00 92.12 100 PHE A N 1
ATOM 742 C CA . PHE A 1 100 ? 8.511 -2.475 1.743 1.00 92.12 100 PHE A CA 1
ATOM 743 C C . PHE A 1 100 ? 8.848 -2.337 0.262 1.00 92.12 100 PHE A C 1
ATOM 745 O O . PHE A 1 100 ? 8.118 -1.759 -0.546 1.00 92.12 100 PHE A O 1
ATOM 752 N N . LYS A 1 101 ? 10.003 -2.893 -0.095 1.00 91.94 101 LYS A N 1
ATOM 753 C CA . LYS A 1 101 ? 10.522 -2.854 -1.455 1.00 91.94 101 LYS A CA 1
ATOM 754 C C . LYS A 1 101 ? 9.813 -3.891 -2.319 1.00 91.94 101 LYS A C 1
ATOM 756 O O . LYS A 1 101 ? 9.820 -5.075 -1.990 1.00 91.94 101 LYS A O 1
ATOM 761 N N . VAL A 1 102 ? 9.258 -3.428 -3.435 1.00 92.31 102 VAL A N 1
ATOM 762 C CA . VAL A 1 102 ? 8.655 -4.276 -4.474 1.00 92.31 102 VAL A CA 1
ATOM 763 C C . VAL A 1 102 ? 9.616 -4.439 -5.647 1.00 92.31 102 VAL A C 1
ATOM 765 O O . VAL A 1 102 ? 9.881 -5.559 -6.073 1.00 92.31 102 VAL A O 1
ATOM 768 N N . PHE A 1 103 ? 10.171 -3.332 -6.151 1.00 89.69 103 PHE A N 1
ATOM 769 C CA . PHE A 1 103 ? 11.075 -3.340 -7.297 1.00 89.69 103 PHE A CA 1
ATOM 770 C C . PHE A 1 103 ? 12.222 -2.334 -7.129 1.00 89.69 103 PHE A C 1
ATOM 772 O O . PHE A 1 103 ? 12.072 -1.303 -6.479 1.00 89.69 103 PHE A O 1
ATOM 779 N N . GLY A 1 104 ? 13.356 -2.619 -7.775 1.00 81.19 104 GLY A N 1
ATOM 780 C CA . GLY A 1 104 ? 14.441 -1.660 -7.984 1.00 81.19 104 GLY A CA 1
ATOM 781 C C . GLY A 1 104 ? 15.343 -1.410 -6.772 1.00 81.19 104 GLY A C 1
ATOM 782 O O . GLY A 1 104 ? 15.080 -1.834 -5.647 1.00 81.19 104 GLY A O 1
ATOM 783 N N . ASN A 1 105 ? 16.446 -0.698 -7.016 1.00 78.31 105 ASN A N 1
ATOM 784 C CA . ASN A 1 105 ? 17.464 -0.396 -6.002 1.00 78.31 105 ASN A CA 1
ATOM 785 C C . ASN A 1 105 ? 17.543 1.089 -5.621 1.00 78.31 105 ASN A C 1
ATOM 787 O O . ASN A 1 105 ? 18.132 1.401 -4.593 1.00 78.31 105 ASN A O 1
ATOM 791 N N . ASN A 1 106 ? 16.924 1.976 -6.405 1.00 82.31 106 ASN A N 1
ATOM 792 C CA . ASN A 1 106 ? 17.068 3.432 -6.281 1.00 82.31 106 ASN A CA 1
ATOM 793 C C . ASN A 1 106 ? 16.265 4.048 -5.129 1.00 82.31 106 ASN A C 1
ATOM 795 O O . ASN A 1 106 ? 16.527 5.180 -4.737 1.00 82.31 106 ASN A O 1
ATOM 799 N N . TRP A 1 107 ? 15.304 3.305 -4.586 1.00 86.00 107 TRP A N 1
ATOM 800 C CA . TRP A 1 107 ? 14.518 3.707 -3.430 1.00 86.00 107 TRP A CA 1
ATOM 801 C C . TRP A 1 107 ? 14.705 2.705 -2.292 1.00 86.00 107 TRP A C 1
ATOM 803 O O . TRP A 1 107 ? 14.826 1.493 -2.520 1.00 86.00 107 TRP A O 1
ATOM 813 N N . SER A 1 108 ? 14.727 3.223 -1.070 1.00 89.19 108 SER A N 1
ATOM 814 C CA . SER A 1 108 ? 14.815 2.444 0.159 1.00 89.19 108 SER A CA 1
ATOM 815 C C . SER A 1 108 ? 13.555 2.699 0.982 1.00 89.19 108 SER A C 1
ATOM 817 O O . SER A 1 108 ? 13.276 3.863 1.262 1.00 89.19 108 SER A O 1
ATOM 819 N N . PRO A 1 109 ? 12.814 1.645 1.364 1.00 90.50 109 PRO A N 1
ATOM 820 C CA . PRO A 1 109 ? 11.668 1.774 2.256 1.00 90.50 109 PRO A CA 1
ATOM 821 C C . PRO A 1 109 ? 12.063 2.439 3.569 1.00 90.50 109 PRO A C 1
ATOM 823 O O . PRO A 1 109 ? 13.129 2.126 4.111 1.00 90.50 109 PRO A O 1
ATOM 826 N N . ASN A 1 110 ? 11.193 3.286 4.112 1.00 87.19 110 ASN A N 1
ATOM 827 C CA . ASN A 1 110 ? 11.303 3.666 5.506 1.00 87.19 110 ASN A CA 1
ATOM 828 C C . ASN A 1 110 ? 11.090 2.419 6.377 1.00 87.19 110 ASN A C 1
ATOM 830 O O . ASN A 1 110 ? 10.102 1.696 6.240 1.00 87.19 110 ASN A O 1
ATOM 834 N N . ALA A 1 111 ? 12.060 2.155 7.249 1.00 81.88 111 ALA A N 1
ATOM 835 C CA . ALA A 1 111 ? 12.004 1.048 8.192 1.00 81.88 111 ALA A CA 1
ATOM 836 C C . ALA A 1 111 ? 11.084 1.345 9.387 1.00 81.88 111 ALA A C 1
ATOM 838 O O . ALA A 1 111 ? 10.693 0.418 10.094 1.00 81.88 111 ALA A O 1
ATOM 839 N N . GLU A 1 112 ? 10.762 2.617 9.624 1.00 88.50 112 GLU A N 1
ATOM 840 C CA . GLU A 1 112 ? 9.864 3.040 10.689 1.00 88.50 112 GLU A CA 1
ATOM 841 C C . GLU A 1 112 ? 8.399 2.790 10.314 1.00 88.50 112 GLU A C 1
ATOM 843 O O . GLU A 1 112 ? 7.981 2.945 9.165 1.00 88.50 112 GLU A O 1
ATOM 848 N N . GLN A 1 113 ? 7.621 2.376 11.310 1.00 89.62 113 GLN A N 1
ATOM 849 C CA . GLN A 1 113 ? 6.181 2.221 11.192 1.00 89.62 113 GLN A CA 1
ATOM 850 C C . GLN A 1 113 ? 5.507 3.576 11.365 1.00 89.62 113 GLN A C 1
ATOM 852 O O . GLN A 1 113 ? 5.771 4.290 12.328 1.00 89.62 113 GLN A O 1
ATOM 857 N N . PHE A 1 114 ? 4.606 3.903 10.448 1.00 90.25 114 PHE A N 1
ATOM 858 C CA . PHE A 1 114 ? 3.795 5.106 10.531 1.00 90.25 114 PHE A CA 1
ATOM 859 C C . PHE A 1 114 ? 2.437 4.778 11.147 1.00 90.25 114 PHE A C 1
ATOM 861 O O . PHE A 1 114 ? 1.799 3.787 10.772 1.00 90.25 114 PHE A O 1
ATOM 868 N N . GLU A 1 115 ? 1.989 5.643 12.051 1.00 94.94 115 GLU A N 1
ATOM 869 C CA . GLU A 1 115 ? 0.640 5.633 12.611 1.00 94.94 115 GLU A CA 1
ATOM 870 C C . GLU A 1 115 ? -0.164 6.781 12.004 1.00 94.94 115 GLU A C 1
ATOM 872 O O . GLU A 1 115 ? 0.248 7.941 12.050 1.00 94.94 115 GLU A O 1
ATOM 877 N N . LEU A 1 116 ? -1.306 6.449 11.409 1.00 94.50 116 LEU A N 1
ATOM 878 C CA . LEU A 1 116 ? -2.179 7.394 10.719 1.00 94.50 116 LEU A CA 1
ATOM 879 C C . LEU A 1 116 ? -3.592 7.306 11.302 1.00 94.50 116 LEU A C 1
ATOM 881 O O . LEU A 1 116 ? -4.054 6.195 11.575 1.00 94.50 116 LEU A O 1
ATOM 885 N N . PRO A 1 117 ? -4.310 8.429 11.460 1.00 95.88 117 PRO A N 1
ATOM 886 C CA . PRO A 1 117 ? -5.717 8.395 11.841 1.00 95.88 117 PRO A CA 1
ATOM 887 C C . PRO A 1 117 ? -6.535 7.553 10.854 1.00 95.88 117 PRO A C 1
ATOM 889 O O . PRO A 1 117 ? -6.367 7.675 9.638 1.00 95.88 117 PRO A O 1
ATOM 892 N N . GLY A 1 118 ? -7.405 6.695 11.382 1.00 95.06 118 GLY A N 1
ATOM 893 C CA . GLY A 1 118 ? -8.374 5.941 10.597 1.00 95.06 118 GLY A CA 1
ATOM 894 C C . GLY A 1 118 ? -9.765 6.550 10.725 1.00 95.06 118 GLY A C 1
ATOM 895 O O . GLY A 1 118 ? -10.234 6.819 11.828 1.00 95.06 118 GLY A O 1
ATOM 896 N N . GLU A 1 119 ? -10.447 6.728 9.600 1.00 95.62 119 GLU A N 1
ATOM 897 C CA . GLU A 1 119 ? -11.847 7.144 9.550 1.00 95.62 119 GLU A CA 1
ATOM 898 C C . GLU A 1 119 ? -12.712 5.950 9.140 1.00 95.62 119 GLU A C 1
ATOM 900 O O . GLU A 1 119 ? -12.515 5.364 8.070 1.00 95.62 119 GLU A O 1
ATOM 905 N N . GLN A 1 120 ? -13.686 5.580 9.975 1.00 95.31 120 GLN A N 1
ATOM 906 C CA . GLN A 1 120 ? -14.689 4.594 9.583 1.00 95.31 120 GLN A CA 1
ATOM 907 C C . GLN A 1 120 ? -15.640 5.240 8.569 1.00 95.31 120 GLN A C 1
ATOM 909 O O . GLN A 1 120 ? -16.424 6.118 8.915 1.00 95.31 120 GLN A O 1
ATOM 914 N N . PHE A 1 121 ? -15.563 4.802 7.313 1.00 93.06 121 PHE A N 1
ATOM 915 C CA . PHE A 1 121 ? -16.430 5.287 6.239 1.00 93.06 121 PHE A CA 1
ATOM 916 C C . PHE A 1 121 ? -17.774 4.545 6.212 1.00 93.06 121 PHE A C 1
ATOM 918 O O . PHE A 1 121 ? -18.807 5.131 5.903 1.00 93.06 121 PHE A O 1
ATOM 925 N N . ASP A 1 122 ? -17.742 3.250 6.524 1.00 93.88 122 ASP A N 1
ATOM 926 C CA . ASP A 1 122 ? -18.899 2.368 6.698 1.00 93.88 122 ASP A CA 1
ATOM 927 C C . ASP A 1 122 ? -18.508 1.242 7.677 1.00 93.88 122 ASP A C 1
ATOM 929 O O . ASP A 1 122 ? -17.333 1.103 8.025 1.00 93.88 122 ASP A O 1
ATOM 933 N N . LEU A 1 123 ? -19.456 0.405 8.099 1.00 93.62 123 LEU A N 1
ATOM 934 C CA . LEU A 1 123 ? -19.245 -0.696 9.048 1.00 93.62 123 LEU A CA 1
ATOM 935 C C . LEU A 1 123 ? -18.074 -1.615 8.659 1.00 93.62 123 LEU A C 1
ATOM 937 O O . LEU A 1 123 ? -17.355 -2.088 9.536 1.00 93.62 123 LEU A O 1
ATOM 941 N N . TYR A 1 124 ? -17.840 -1.799 7.357 1.00 96.44 124 TYR A N 1
ATOM 942 C CA . TYR A 1 124 ? -16.801 -2.683 6.819 1.00 96.44 124 TYR A CA 1
ATOM 943 C C . TYR A 1 124 ? -15.633 -1.953 6.145 1.00 96.44 124 TYR A C 1
ATOM 945 O O . TYR A 1 124 ? -14.778 -2.604 5.542 1.00 96.44 124 TYR A O 1
ATOM 953 N N . VAL A 1 125 ? -15.595 -0.614 6.180 1.00 97.31 125 VAL A N 1
ATOM 954 C CA . VAL A 1 125 ? -14.610 0.174 5.421 1.00 97.31 125 VAL A CA 1
ATOM 955 C C . VAL A 1 125 ? -13.964 1.255 6.276 1.00 97.31 125 VAL A C 1
ATOM 957 O O . VAL A 1 125 ? -14.641 2.139 6.797 1.00 97.31 125 VAL A O 1
ATOM 960 N N . VAL A 1 126 ? -12.632 1.242 6.317 1.00 96.44 126 VAL A N 1
ATOM 961 C CA . VAL A 1 126 ? -11.796 2.293 6.910 1.00 96.44 126 VAL A CA 1
ATOM 962 C C . VAL A 1 126 ? -11.018 3.015 5.817 1.00 96.44 126 VAL A C 1
ATOM 964 O O . VAL A 1 126 ? -10.526 2.395 4.869 1.00 96.44 126 VAL A O 1
ATOM 967 N N . ARG A 1 127 ? -10.901 4.335 5.945 1.00 95.19 127 ARG A N 1
ATOM 968 C CA . ARG A 1 127 ? -10.023 5.173 5.12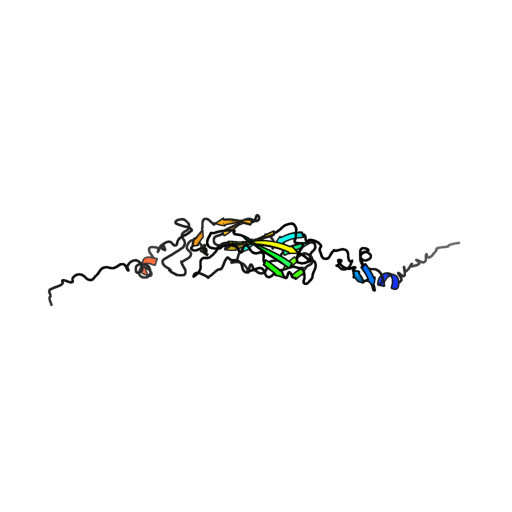7 1.00 95.19 127 ARG A CA 1
ATOM 969 C C . ARG A 1 127 ? -8.892 5.717 5.979 1.00 95.19 127 ARG A C 1
ATOM 971 O O . ARG A 1 127 ? -9.100 6.078 7.133 1.00 95.19 127 ARG A O 1
ATOM 978 N N . CYS A 1 128 ? -7.712 5.780 5.381 1.00 91.81 128 CYS A N 1
ATOM 979 C CA . CYS A 1 128 ? -6.542 6.407 5.976 1.00 91.81 128 CYS A CA 1
ATOM 980 C C . CYS A 1 128 ? -5.841 7.215 4.891 1.00 91.81 128 CYS A C 1
ATOM 982 O O . CYS A 1 128 ? -5.704 6.732 3.763 1.00 91.81 128 CYS A O 1
ATOM 984 N N . ASP A 1 129 ? -5.337 8.389 5.252 1.00 88.88 129 ASP A N 1
ATOM 985 C CA . ASP A 1 129 ? -4.485 9.193 4.378 1.00 88.88 129 ASP A CA 1
ATOM 986 C C . ASP A 1 129 ? -3.077 8.581 4.333 1.00 88.88 129 ASP A C 1
ATOM 988 O O . ASP A 1 129 ? -2.150 9.028 5.010 1.00 88.88 129 ASP A O 1
ATOM 992 N N . LEU A 1 130 ? -2.934 7.489 3.578 1.00 87.94 130 LEU A N 1
ATOM 993 C CA . LEU A 1 130 ? -1.665 6.780 3.420 1.00 87.94 130 LEU A CA 1
ATOM 994 C C . LEU A 1 130 ? -0.600 7.685 2.773 1.00 87.94 130 LEU A C 1
ATOM 996 O O . LEU A 1 130 ? -0.941 8.570 1.979 1.00 87.94 130 LEU A O 1
ATOM 1000 N N . PRO A 1 131 ? 0.698 7.459 3.068 1.00 87.88 131 PRO A N 1
ATOM 1001 C CA . PRO A 1 131 ? 1.770 8.224 2.449 1.00 87.88 131 PRO A CA 1
ATOM 1002 C C . PRO A 1 131 ? 1.718 8.090 0.927 1.00 87.88 131 PRO A C 1
ATOM 1004 O O . PRO A 1 131 ? 1.386 7.032 0.385 1.00 87.88 131 PRO A O 1
ATOM 1007 N N . SER A 1 132 ? 2.075 9.172 0.234 1.00 87.75 132 SER A N 1
ATOM 1008 C CA . SER A 1 132 ? 2.161 9.170 -1.223 1.00 87.75 132 SER A CA 1
ATOM 1009 C C . SER A 1 132 ? 3.074 8.039 -1.707 1.00 87.75 132 SER A C 1
ATOM 1011 O O . SER A 1 132 ? 4.146 7.835 -1.130 1.00 87.75 132 SER A O 1
ATOM 1013 N N . PRO A 1 133 ? 2.696 7.328 -2.782 1.00 88.44 133 PRO A N 1
ATOM 1014 C CA . PRO A 1 133 ? 3.496 6.227 -3.293 1.00 88.44 133 PRO A CA 1
ATOM 1015 C C . PRO A 1 133 ? 4.891 6.715 -3.711 1.00 88.44 133 PRO A C 1
ATOM 1017 O O . PRO A 1 133 ? 5.040 7.842 -4.198 1.00 88.44 133 PRO A O 1
ATOM 1020 N N . PRO A 1 134 ? 5.929 5.870 -3.593 1.00 87.12 134 PRO A N 1
ATOM 1021 C CA . PRO A 1 134 ? 7.279 6.258 -3.990 1.00 87.12 134 PRO A CA 1
ATOM 1022 C C . PRO A 1 134 ? 7.433 6.337 -5.522 1.00 87.12 134 PRO A C 1
ATOM 1024 O O . PRO A 1 134 ? 8.387 6.931 -6.025 1.00 87.12 134 PRO A O 1
ATOM 1027 N N . THR A 1 135 ? 6.484 5.772 -6.274 1.00 88.12 135 THR A N 1
ATOM 1028 C CA . THR A 1 135 ? 6.408 5.853 -7.735 1.00 88.12 135 THR A CA 1
ATOM 1029 C C . THR A 1 135 ? 5.883 7.221 -8.167 1.00 88.12 135 THR A C 1
ATOM 1031 O O . THR A 1 135 ? 4.679 7.466 -8.169 1.00 88.12 135 THR A O 1
ATOM 1034 N N . LYS A 1 136 ? 6.802 8.128 -8.522 1.00 82.06 136 LYS A N 1
ATOM 1035 C CA . LYS A 1 136 ? 6.498 9.492 -8.980 1.00 82.06 136 LYS A CA 1
ATOM 1036 C C . LYS A 1 136 ? 6.590 9.602 -10.499 1.00 82.06 136 LYS A C 1
ATOM 1038 O O . LYS A 1 136 ? 7.636 9.318 -11.074 1.00 82.06 136 LYS A O 1
ATOM 1043 N N . ILE A 1 137 ? 5.527 10.092 -11.130 1.00 86.31 137 ILE A N 1
ATOM 1044 C CA . ILE A 1 137 ? 5.510 10.411 -12.562 1.00 86.31 137 ILE A CA 1
ATOM 1045 C C . ILE A 1 137 ? 5.982 11.857 -12.754 1.00 86.31 137 ILE A C 1
ATOM 1047 O O . ILE A 1 137 ? 5.526 12.762 -12.059 1.00 86.31 137 ILE A O 1
ATOM 1051 N N . GLY A 1 138 ? 6.885 12.080 -13.711 1.00 81.88 138 GLY A N 1
ATOM 1052 C CA . GLY A 1 138 ? 7.313 13.421 -14.130 1.00 81.88 138 GLY A CA 1
ATOM 1053 C C . GLY A 1 138 ? 8.524 14.001 -13.391 1.00 81.88 138 GLY A C 1
ATOM 1054 O O . GLY A 1 138 ? 9.064 15.011 -13.837 1.00 81.88 138 GLY A O 1
ATOM 1055 N N . ASP A 1 139 ? 9.012 13.360 -12.325 1.00 87.31 139 ASP A N 1
ATOM 1056 C CA . ASP A 1 139 ? 10.255 13.751 -11.640 1.00 87.31 139 ASP A CA 1
ATOM 1057 C C . ASP A 1 139 ? 11.481 13.136 -12.332 1.00 87.31 139 ASP A C 1
ATOM 1059 O O . ASP A 1 139 ? 12.053 12.149 -11.881 1.00 87.31 139 ASP A O 1
ATOM 1063 N N . MET A 1 140 ? 11.877 13.712 -13.467 1.00 85.12 140 MET A N 1
ATOM 1064 C CA . MET A 1 140 ? 12.999 13.211 -14.273 1.00 85.12 140 MET A CA 1
ATOM 1065 C C . MET A 1 140 ? 14.381 13.637 -13.761 1.00 85.12 140 MET A C 1
ATOM 1067 O O . MET A 1 140 ? 15.402 13.237 -14.336 1.00 85.12 140 MET A O 1
ATOM 1071 N N . ASP A 1 141 ? 14.441 14.499 -12.748 1.00 88.50 141 ASP A N 1
ATOM 1072 C CA . ASP A 1 141 ? 15.696 14.997 -12.181 1.00 88.50 141 ASP A CA 1
ATOM 1073 C C . ASP A 1 141 ? 16.237 14.068 -11.096 1.00 88.50 141 ASP A C 1
ATOM 1075 O O . ASP A 1 141 ? 17.454 13.958 -10.939 1.00 88.50 141 ASP A O 1
ATOM 1079 N N . ASN A 1 142 ? 15.353 13.328 -10.425 1.00 89.69 142 ASN A N 1
ATOM 1080 C CA . ASN A 1 142 ? 15.721 12.366 -9.397 1.00 89.69 142 ASN A CA 1
ATOM 1081 C C . ASN A 1 142 ? 15.521 10.917 -9.873 1.00 89.69 142 ASN A C 1
ATOM 1083 O O . ASN A 1 142 ? 14.685 10.649 -10.740 1.00 89.69 142 ASN A O 1
ATOM 1087 N N . PRO A 1 143 ? 16.274 9.946 -9.326 1.00 89.88 143 PRO A N 1
ATOM 1088 C CA . PRO A 1 143 ? 15.999 8.533 -9.553 1.00 89.88 143 PRO A CA 1
ATOM 1089 C C . PRO A 1 143 ? 14.598 8.145 -9.059 1.00 89.88 143 PRO A C 1
ATOM 1091 O O . PRO A 1 143 ? 14.222 8.460 -7.932 1.00 89.88 143 PRO A O 1
ATOM 1094 N N . GLY A 1 144 ? 13.842 7.440 -9.897 1.00 90.69 144 GLY A N 1
ATOM 1095 C CA . GLY A 1 144 ? 12.503 6.951 -9.568 1.00 90.69 144 GLY A CA 1
ATOM 1096 C C . GLY A 1 144 ? 12.497 5.555 -8.940 1.00 90.69 144 GLY A C 1
ATOM 1097 O O . GLY A 1 144 ? 13.526 4.879 -8.836 1.00 90.69 144 GLY A O 1
ATOM 1098 N N . THR A 1 145 ? 11.303 5.087 -8.575 1.00 93.38 145 THR A N 1
ATOM 1099 C CA . THR A 1 145 ? 11.029 3.659 -8.381 1.00 93.38 145 THR A CA 1
ATOM 1100 C C . THR A 1 145 ? 9.733 3.270 -9.090 1.00 93.38 145 THR A C 1
ATOM 1102 O O . THR A 1 145 ? 8.712 3.928 -8.895 1.00 93.38 145 THR A O 1
ATOM 1105 N N . PRO A 1 146 ? 9.720 2.197 -9.891 1.00 95.00 146 PRO A N 1
ATOM 1106 C CA . PRO A 1 146 ? 8.556 1.855 -10.704 1.00 95.00 146 PRO A CA 1
ATOM 1107 C C . PRO A 1 146 ? 7.465 1.121 -9.907 1.00 95.00 146 PRO A C 1
ATOM 1109 O O . PRO A 1 146 ? 6.344 0.981 -10.388 1.00 95.00 146 PRO A O 1
ATOM 1112 N N . ALA A 1 147 ? 7.786 0.639 -8.700 1.00 95.12 147 ALA A N 1
ATOM 1113 C CA . ALA A 1 147 ? 6.819 0.069 -7.769 1.00 95.12 147 ALA A CA 1
ATOM 1114 C C . ALA A 1 147 ? 7.313 0.146 -6.316 1.00 95.12 147 ALA A C 1
ATOM 1116 O O . ALA A 1 147 ? 8.514 0.060 -6.039 1.00 95.12 147 ALA A O 1
ATOM 1117 N N . GLY A 1 148 ? 6.372 0.231 -5.383 1.00 93.75 148 GLY A N 1
ATOM 1118 C CA . GLY A 1 148 ? 6.597 0.200 -3.939 1.00 93.75 148 GLY A CA 1
ATOM 1119 C C . GLY A 1 148 ? 5.363 -0.327 -3.217 1.00 93.75 148 GLY A C 1
ATOM 1120 O O . GLY A 1 148 ? 4.285 -0.402 -3.807 1.00 93.75 148 GLY A O 1
ATOM 1121 N N . GLY A 1 149 ? 5.515 -0.740 -1.960 1.00 92.69 149 GLY A N 1
ATOM 1122 C CA . GLY A 1 149 ? 4.407 -1.339 -1.228 1.00 92.69 149 GLY A CA 1
ATOM 1123 C C . GLY A 1 149 ? 4.326 -0.926 0.232 1.00 92.69 149 GLY A C 1
ATOM 1124 O O . GLY A 1 149 ? 5.321 -0.547 0.845 1.00 92.69 149 GLY A O 1
ATOM 1125 N N . LEU A 1 150 ? 3.120 -1.055 0.779 1.00 93.81 150 LEU A N 1
ATOM 1126 C CA . LEU A 1 150 ? 2.781 -0.862 2.181 1.00 93.81 150 LEU A CA 1
ATOM 1127 C C . LEU A 1 150 ? 2.224 -2.165 2.762 1.00 93.81 150 LEU A C 1
ATOM 1129 O O . LEU A 1 150 ? 1.425 -2.862 2.130 1.00 93.81 150 LEU A O 1
ATOM 1133 N N . ARG A 1 151 ? 2.636 -2.499 3.983 1.00 94.31 151 ARG A N 1
ATOM 1134 C CA . ARG A 1 151 ? 1.954 -3.479 4.835 1.00 94.31 151 ARG A CA 1
ATOM 1135 C C . ARG A 1 151 ? 1.116 -2.715 5.834 1.00 94.31 151 ARG A C 1
ATOM 1137 O O . ARG A 1 151 ? 1.657 -1.887 6.561 1.00 94.31 151 ARG A O 1
ATOM 1144 N N . ILE A 1 152 ? -0.173 -3.015 5.857 1.00 95.44 152 ILE A N 1
ATOM 1145 C CA . ILE A 1 152 ? -1.166 -2.259 6.607 1.00 95.44 152 ILE A CA 1
ATOM 1146 C C . ILE A 1 152 ? -1.804 -3.165 7.656 1.00 95.44 152 ILE A C 1
ATOM 1148 O O . ILE A 1 152 ? -2.200 -4.296 7.356 1.00 95.44 152 ILE A O 1
ATOM 1152 N N . ARG A 1 153 ? -1.914 -2.644 8.875 1.00 97.06 153 ARG A N 1
ATOM 1153 C CA . ARG A 1 153 ? -2.724 -3.178 9.972 1.00 97.06 153 ARG A CA 1
ATOM 1154 C C . ARG A 1 153 ? -3.647 -2.082 10.501 1.00 97.06 153 ARG A C 1
ATOM 1156 O O . ARG A 1 153 ? -3.365 -0.903 10.310 1.00 97.06 153 ARG A O 1
ATOM 1163 N N . ILE A 1 154 ? -4.727 -2.465 11.174 1.00 97.56 154 ILE A N 1
ATOM 1164 C CA . ILE A 1 154 ? -5.668 -1.522 11.801 1.00 97.56 154 ILE A CA 1
ATOM 1165 C C . ILE A 1 154 ? -5.810 -1.858 13.282 1.00 97.56 154 ILE A C 1
ATOM 1167 O O . ILE A 1 154 ? -5.828 -3.034 13.634 1.00 97.56 154 ILE A O 1
ATOM 1171 N N . SER A 1 155 ? -5.914 -0.850 14.144 1.00 98.06 155 SER A N 1
ATOM 1172 C CA . SER A 1 155 ? -6.249 -1.010 15.562 1.00 98.06 155 SER A CA 1
ATOM 1173 C C . SER A 1 155 ? -7.407 -0.097 15.947 1.00 98.06 155 SER A C 1
ATOM 1175 O O . SER A 1 155 ? -7.515 1.021 15.450 1.00 98.06 155 SER A O 1
ATOM 1177 N N . ASN A 1 156 ? -8.268 -0.568 16.850 1.00 97.94 156 ASN A N 1
ATOM 1178 C CA . ASN A 1 156 ? -9.380 0.224 17.391 1.00 97.94 156 ASN A CA 1
ATOM 1179 C C . ASN A 1 156 ? -8.967 1.091 18.598 1.00 97.94 156 ASN A C 1
ATOM 1181 O O . ASN A 1 156 ? -9.713 1.967 19.025 1.00 97.94 156 ASN A O 1
ATOM 1185 N N . ASN A 1 157 ? -7.784 0.841 19.164 1.00 96.88 157 ASN A N 1
ATOM 1186 C CA . ASN A 1 157 ? -7.292 1.463 20.394 1.00 96.88 157 ASN A CA 1
ATOM 1187 C C . ASN A 1 157 ? -5.841 1.962 20.275 1.00 96.88 157 ASN A C 1
ATOM 1189 O O . ASN A 1 157 ? -5.143 2.061 21.283 1.00 96.88 157 ASN A O 1
ATOM 1193 N N . LYS A 1 158 ? -5.366 2.218 19.051 1.00 96.94 158 LYS A N 1
ATOM 1194 C CA . LYS A 1 158 ? -3.971 2.560 18.704 1.00 96.94 158 LYS A CA 1
ATOM 1195 C C . LYS A 1 158 ? -2.936 1.449 18.921 1.00 96.94 158 LYS A C 1
ATOM 1197 O O . LYS A 1 158 ? -1.920 1.465 18.240 1.00 96.94 158 LYS A O 1
ATOM 1202 N N . LEU A 1 159 ? -3.198 0.456 19.771 1.00 95.81 159 LEU A N 1
ATOM 1203 C CA . LEU A 1 159 ? -2.205 -0.528 20.222 1.00 95.81 159 LEU A CA 1
ATOM 1204 C C . LEU A 1 159 ? -2.418 -1.926 19.623 1.00 95.81 159 LEU A C 1
ATOM 1206 O O . LEU A 1 159 ? -1.522 -2.494 18.998 1.00 95.81 159 LEU A O 1
ATOM 1210 N N . ASP A 1 160 ? -3.612 -2.487 19.801 1.00 97.44 160 ASP A N 1
ATOM 1211 C CA . ASP A 1 160 ? -3.937 -3.869 19.457 1.00 97.44 160 ASP A CA 1
ATOM 1212 C C . ASP A 1 160 ? -4.307 -3.973 17.975 1.00 97.44 160 ASP A C 1
ATOM 1214 O O . ASP A 1 160 ? -5.458 -3.812 17.560 1.00 97.44 160 ASP A O 1
ATOM 1218 N N . THR A 1 161 ? -3.286 -4.189 17.149 1.00 97.69 161 THR A N 1
ATOM 1219 C CA . THR A 1 161 ? -3.444 -4.272 15.693 1.00 97.69 161 THR A CA 1
ATOM 1220 C C . THR A 1 161 ? -4.062 -5.591 15.226 1.00 97.69 161 THR A C 1
ATOM 1222 O O . THR A 1 161 ? -3.904 -6.642 15.853 1.00 97.69 161 THR A O 1
ATOM 1225 N N . SER A 1 162 ? -4.727 -5.542 14.068 1.00 98.12 162 SER A N 1
ATOM 1226 C CA . SER A 1 162 ? -5.226 -6.705 13.335 1.00 98.12 162 SER A CA 1
ATOM 1227 C C . SER A 1 162 ? -4.153 -7.787 13.230 1.00 98.12 162 SER A C 1
ATOM 1229 O O . SER A 1 162 ? -2.986 -7.495 12.961 1.00 98.12 162 SER A O 1
ATOM 1231 N N . ARG A 1 163 ? -4.534 -9.057 13.423 1.00 96.50 163 ARG A N 1
ATOM 1232 C CA . ARG A 1 163 ? -3.581 -10.188 13.447 1.00 96.50 163 ARG A CA 1
ATOM 1233 C C . ARG A 1 163 ? -2.874 -10.379 12.114 1.00 96.50 163 ARG A C 1
ATOM 1235 O O . ARG A 1 163 ? -1.659 -10.591 12.072 1.00 96.50 163 ARG A O 1
ATOM 1242 N N . GLU A 1 164 ? -3.630 -10.270 11.032 1.00 95.25 164 GLU A N 1
ATOM 1243 C CA . GLU A 1 164 ? -3.090 -10.247 9.683 1.00 95.25 164 GLU A CA 1
ATOM 1244 C C . GLU A 1 164 ? -2.817 -8.814 9.236 1.00 95.25 164 GLU A C 1
ATOM 1246 O O . GLU A 1 164 ? -3.542 -7.878 9.581 1.00 95.25 164 GLU A O 1
ATOM 1251 N N . GLN A 1 165 ? -1.772 -8.668 8.429 1.00 94.94 165 GLN A N 1
ATOM 1252 C CA . GLN A 1 165 ? -1.518 -7.455 7.666 1.00 94.94 165 GLN A CA 1
ATOM 1253 C C . GLN A 1 165 ? -1.961 -7.674 6.225 1.00 94.94 165 GLN A C 1
ATOM 1255 O O . GLN A 1 165 ? -1.820 -8.779 5.692 1.00 94.94 165 GLN A O 1
ATOM 1260 N N . LYS A 1 166 ? -2.431 -6.615 5.575 1.00 94.69 166 LYS A N 1
ATOM 1261 C CA . LYS A 1 166 ? -2.716 -6.639 4.141 1.00 94.69 166 LYS A CA 1
ATOM 1262 C C . LYS A 1 166 ? -1.678 -5.836 3.379 1.00 94.69 166 LYS A C 1
ATOM 1264 O O . LYS A 1 166 ? -1.073 -4.901 3.903 1.00 94.69 166 LYS A O 1
ATOM 1269 N N . THR A 1 167 ? -1.440 -6.261 2.148 1.00 93.38 167 THR A N 1
ATOM 1270 C CA . THR A 1 167 ? -0.455 -5.657 1.262 1.00 93.38 167 THR A CA 1
ATOM 1271 C C . THR A 1 167 ? -1.156 -4.732 0.285 1.00 93.38 167 THR A C 1
ATOM 1273 O O . THR A 1 167 ? -2.133 -5.121 -0.348 1.00 93.38 167 THR A O 1
ATOM 1276 N N . PHE A 1 168 ? -0.616 -3.528 0.157 1.00 93.62 168 PHE A N 1
ATOM 1277 C CA . PHE A 1 168 ? -0.971 -2.568 -0.871 1.00 93.62 168 PHE A CA 1
ATOM 1278 C C . PHE A 1 168 ? 0.267 -2.279 -1.716 1.00 93.62 168 PHE A C 1
ATOM 1280 O O . PHE A 1 168 ? 1.324 -1.986 -1.161 1.00 93.62 168 PHE A O 1
ATOM 1287 N N . VAL A 1 169 ? 0.165 -2.394 -3.036 1.00 93.94 169 VAL A N 1
ATOM 1288 C CA . VAL A 1 169 ? 1.266 -2.127 -3.967 1.00 93.94 169 VAL A CA 1
ATOM 1289 C C . VAL A 1 169 ? 0.851 -1.040 -4.940 1.00 93.94 169 VAL A C 1
ATOM 1291 O O . VAL A 1 169 ? -0.067 -1.231 -5.734 1.00 93.94 169 VAL A O 1
ATOM 1294 N N . SER A 1 170 ? 1.580 0.070 -4.911 1.00 94.06 170 SER A N 1
ATOM 1295 C CA . SER A 1 170 ? 1.530 1.093 -5.949 1.00 94.06 170 SER A CA 1
ATOM 1296 C C . SER A 1 170 ? 2.579 0.787 -7.011 1.00 94.06 170 SER A C 1
ATOM 1298 O O . SER A 1 170 ? 3.737 0.520 -6.671 1.00 94.06 170 SER A O 1
ATOM 1300 N N . TYR A 1 171 ? 2.204 0.842 -8.281 1.00 95.12 171 TYR A N 1
ATOM 1301 C CA . TYR A 1 171 ? 3.108 0.569 -9.392 1.00 95.12 171 TYR A CA 1
ATOM 1302 C C . TYR A 1 171 ? 2.747 1.411 -10.612 1.00 95.12 171 TYR A C 1
ATOM 1304 O O . TYR A 1 171 ? 1.627 1.893 -10.725 1.00 95.12 171 TYR A O 1
ATOM 1312 N N . ASP A 1 172 ? 3.704 1.583 -11.518 1.00 96.31 172 ASP A N 1
ATOM 1313 C CA . ASP A 1 172 ? 3.464 2.157 -12.840 1.00 96.31 172 ASP A CA 1
ATOM 1314 C C . ASP A 1 172 ? 3.296 1.017 -13.858 1.00 96.31 172 ASP A C 1
ATOM 1316 O O . ASP A 1 172 ? 4.238 0.266 -14.155 1.00 96.31 172 ASP A O 1
ATOM 1320 N N . SER A 1 173 ? 2.075 0.869 -14.380 1.00 96.00 173 SER A N 1
ATOM 1321 C CA . SER A 1 173 ? 1.709 -0.230 -15.282 1.00 96.00 173 SER A CA 1
ATOM 1322 C C . SER A 1 173 ? 2.409 -0.204 -16.640 1.00 96.00 173 SER A C 1
ATOM 1324 O O . SER A 1 173 ? 2.428 -1.230 -17.333 1.00 96.00 173 SER A O 1
ATOM 1326 N N . VAL A 1 174 ? 3.040 0.919 -17.015 1.00 96.94 174 VAL A N 1
ATOM 1327 C CA . VAL A 1 174 ? 3.806 1.016 -18.265 1.00 96.94 174 VAL A CA 1
ATOM 1328 C C . VAL A 1 174 ? 4.967 0.041 -18.273 1.00 96.94 174 VAL A C 1
ATOM 1330 O O . VAL A 1 174 ? 5.253 -0.536 -19.321 1.00 96.94 174 VAL A O 1
ATOM 1333 N N . CYS A 1 175 ? 5.616 -0.181 -17.127 1.00 96.75 175 CYS A N 1
ATOM 1334 C CA . CYS A 1 175 ?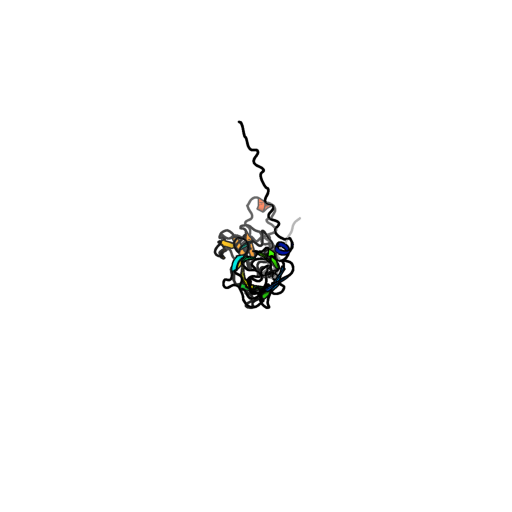 6.750 -1.094 -17.062 1.00 96.75 175 CYS A CA 1
ATOM 1335 C C . CYS A 1 175 ? 6.648 -2.202 -16.018 1.00 96.75 175 CYS A C 1
ATOM 1337 O O . CYS A 1 175 ? 7.410 -3.167 -16.090 1.00 96.75 175 CYS A O 1
ATOM 1339 N N . ILE A 1 176 ? 5.690 -2.143 -15.095 1.00 96.50 176 ILE A N 1
ATOM 1340 C CA . ILE A 1 176 ? 5.492 -3.181 -14.084 1.00 96.50 176 ILE A CA 1
ATOM 1341 C C . ILE A 1 176 ? 4.165 -3.898 -14.306 1.00 96.50 176 ILE A C 1
ATOM 1343 O O . ILE A 1 176 ? 3.128 -3.296 -14.553 1.00 96.50 176 ILE A O 1
ATOM 1347 N N . LYS A 1 177 ? 4.194 -5.225 -14.183 1.00 95.56 177 LYS A N 1
ATOM 1348 C CA . LYS A 1 177 ? 3.006 -6.072 -14.131 1.00 95.56 177 LYS A CA 1
ATOM 1349 C C . LYS A 1 177 ? 2.956 -6.775 -12.785 1.00 95.56 177 LYS A C 1
ATOM 1351 O O . LYS A 1 177 ? 3.850 -7.560 -12.474 1.00 95.56 177 LYS A O 1
ATOM 1356 N N . CYS A 1 178 ? 1.893 -6.535 -12.027 1.00 93.25 178 CYS A N 1
ATOM 1357 C CA . CYS A 1 178 ? 1.630 -7.209 -10.760 1.00 93.25 178 CYS A CA 1
ATOM 1358 C C . CYS A 1 178 ? 0.496 -8.232 -10.904 1.00 93.25 178 CYS A C 1
ATOM 1360 O O . CYS A 1 178 ? -0.439 -8.045 -11.683 1.00 93.25 178 CYS A O 1
ATOM 1362 N N . ASN A 1 179 ? 0.582 -9.339 -10.170 1.00 89.31 179 ASN A N 1
ATOM 1363 C CA . ASN A 1 179 ? -0.509 -10.302 -10.034 1.00 89.31 179 ASN A CA 1
ATOM 1364 C C . ASN A 1 179 ? -1.299 -10.055 -8.733 1.00 89.31 179 ASN A C 1
ATOM 1366 O O . ASN A 1 179 ? -0.852 -9.335 -7.843 1.00 89.31 179 ASN A O 1
ATOM 1370 N N . LYS A 1 180 ? -2.464 -10.703 -8.592 1.00 80.38 180 LYS A N 1
ATOM 1371 C CA . LYS A 1 180 ? -3.324 -10.571 -7.398 1.00 80.38 180 LYS A CA 1
ATOM 1372 C C . LYS A 1 180 ? -2.678 -11.070 -6.098 1.00 80.38 180 LYS A C 1
ATOM 1374 O O . LYS A 1 180 ? -3.181 -10.772 -5.026 1.00 80.38 180 LYS A O 1
ATOM 1379 N N . THR A 1 181 ? -1.584 -11.832 -6.174 1.00 72.81 181 THR A N 1
ATOM 1380 C CA . THR A 1 181 ? -0.821 -12.266 -4.993 1.00 72.81 181 THR A CA 1
ATOM 1381 C C . THR A 1 181 ? 0.253 -11.251 -4.586 1.00 72.81 181 THR A C 1
ATOM 1383 O O . THR A 1 181 ? 1.045 -11.536 -3.693 1.00 72.81 181 THR A O 1
ATOM 1386 N N . GLY A 1 182 ? 0.320 -10.087 -5.246 1.00 72.56 182 GLY A N 1
ATOM 1387 C CA . GLY A 1 182 ? 1.291 -9.025 -4.970 1.00 72.56 182 GLY A CA 1
ATOM 1388 C C . GLY A 1 182 ? 2.681 -9.261 -5.570 1.00 72.56 182 GLY A C 1
ATOM 1389 O O . GLY A 1 182 ? 3.608 -8.507 -5.287 1.00 72.56 182 GLY A O 1
ATOM 1390 N N . SER A 1 183 ? 2.862 -10.296 -6.396 1.00 87.50 183 SER A N 1
ATOM 1391 C CA . SER A 1 183 ? 4.113 -10.527 -7.121 1.00 87.50 183 SER A CA 1
ATOM 1392 C C . SER A 1 183 ? 4.160 -9.633 -8.356 1.00 87.50 183 SER A C 1
ATOM 1394 O O . SER A 1 183 ? 3.291 -9.721 -9.226 1.00 87.50 183 SER A O 1
ATOM 1396 N N . CYS A 1 184 ? 5.192 -8.800 -8.439 1.00 93.38 184 CYS A N 1
ATOM 1397 C CA . CYS A 1 184 ? 5.385 -7.839 -9.518 1.00 93.38 184 CYS A CA 1
ATOM 1398 C C . CYS A 1 184 ? 6.643 -8.157 -10.325 1.00 93.38 184 CYS A C 1
ATOM 1400 O O . CYS A 1 184 ? 7.653 -8.592 -9.772 1.00 93.38 184 CYS A O 1
ATOM 1402 N N . GLY A 1 185 ? 6.588 -7.921 -11.633 1.00 93.81 185 GLY A N 1
ATOM 1403 C CA . GLY A 1 185 ? 7.711 -8.117 -12.542 1.00 93.81 185 GLY A CA 1
ATOM 1404 C C . GLY A 1 185 ? 7.768 -7.050 -13.628 1.00 93.81 185 GLY A C 1
ATOM 1405 O O . GLY A 1 185 ? 6.758 -6.428 -13.955 1.00 93.81 185 GLY A O 1
ATOM 1406 N N . LEU A 1 186 ? 8.961 -6.858 -14.188 1.00 95.31 186 LEU A N 1
ATOM 1407 C CA . LEU A 1 186 ? 9.185 -5.977 -15.330 1.00 95.31 186 LEU A CA 1
ATOM 1408 C C . LEU A 1 186 ? 8.498 -6.544 -16.577 1.00 95.31 186 LEU A C 1
ATOM 1410 O O . LEU A 1 186 ? 8.625 -7.731 -16.887 1.00 95.31 186 LEU A O 1
ATOM 1414 N N . ARG A 1 187 ? 7.792 -5.690 -17.315 1.00 97.44 187 ARG A N 1
ATOM 1415 C CA . ARG A 1 187 ? 7.255 -6.032 -18.628 1.00 97.44 187 ARG A CA 1
ATOM 1416 C C . ARG A 1 187 ? 8.372 -6.076 -19.667 1.00 97.44 187 ARG A C 1
ATOM 1418 O O . ARG A 1 187 ? 9.166 -5.144 -19.759 1.00 97.44 187 ARG A O 1
ATOM 1425 N N . ALA A 1 188 ? 8.403 -7.121 -20.491 1.00 97.06 188 ALA A N 1
ATOM 1426 C CA . ALA A 1 188 ? 9.431 -7.310 -21.520 1.00 97.06 188 ALA A CA 1
ATOM 1427 C C . ALA A 1 188 ? 9.390 -6.262 -22.654 1.00 97.06 188 ALA A C 1
ATOM 1429 O O . ALA A 1 188 ? 10.372 -6.093 -23.367 1.00 97.06 188 ALA A O 1
ATOM 1430 N N . ASP A 1 189 ? 8.267 -5.562 -22.822 1.00 97.06 189 ASP A N 1
ATOM 1431 C CA . ASP A 1 189 ? 8.003 -4.558 -23.861 1.00 97.06 189 ASP A CA 1
ATOM 1432 C C . ASP A 1 189 ? 8.113 -3.111 -23.345 1.00 97.06 189 ASP A C 1
ATOM 1434 O O . ASP A 1 189 ? 7.493 -2.198 -23.884 1.00 97.06 189 ASP A O 1
ATOM 1438 N N . SER A 1 190 ? 8.911 -2.890 -22.301 1.00 97.88 190 SER A N 1
ATOM 1439 C CA . SER A 1 190 ? 9.057 -1.585 -21.646 1.00 97.88 190 SER A CA 1
ATOM 1440 C C . SER A 1 190 ? 10.468 -1.368 -21.104 1.00 97.88 190 SER A C 1
ATOM 1442 O O . SER A 1 190 ? 11.225 -2.331 -20.924 1.00 97.88 190 SER A O 1
ATOM 1444 N N . CYS A 1 191 ? 10.813 -0.118 -20.806 1.00 97.31 191 CYS A N 1
ATOM 1445 C CA . CYS A 1 191 ? 12.063 0.236 -20.146 1.00 97.31 191 CYS A CA 1
ATOM 1446 C C . CYS A 1 191 ? 11.829 0.780 -18.729 1.00 97.31 191 CYS A C 1
ATOM 1448 O O . CYS A 1 191 ? 10.835 1.452 -18.460 1.00 97.31 191 CYS A O 1
ATOM 1450 N N . ILE A 1 192 ? 12.805 0.543 -17.851 1.00 95.81 192 ILE A N 1
ATOM 1451 C CA . ILE A 1 192 ? 13.029 1.245 -16.586 1.00 95.81 192 ILE A CA 1
ATOM 1452 C C . ILE A 1 192 ? 14.347 2.000 -16.698 1.00 95.81 192 ILE A C 1
ATOM 1454 O O . ILE A 1 192 ? 15.416 1.418 -16.519 1.00 95.81 192 ILE A O 1
ATOM 1458 N N . ILE A 1 193 ? 14.298 3.303 -16.952 1.00 94.56 193 ILE A N 1
ATOM 1459 C CA . ILE A 1 193 ? 15.507 4.116 -17.123 1.00 94.56 193 ILE A CA 1
ATOM 1460 C C . ILE A 1 193 ? 15.587 5.107 -15.969 1.00 94.56 193 ILE A C 1
ATOM 1462 O O . ILE A 1 193 ? 14.661 5.874 -15.727 1.00 94.56 193 ILE A O 1
ATOM 1466 N N . ASN A 1 194 ? 16.682 5.048 -15.205 1.00 92.12 194 ASN A N 1
ATOM 1467 C CA . ASN A 1 194 ? 16.845 5.782 -13.943 1.00 92.12 194 ASN A CA 1
ATOM 1468 C C . ASN A 1 194 ? 15.688 5.563 -12.936 1.00 92.12 194 ASN A C 1
ATOM 1470 O O . ASN A 1 194 ? 15.368 6.441 -12.142 1.00 92.12 194 ASN A O 1
ATOM 1474 N N . GLY A 1 195 ? 15.050 4.387 -12.966 1.00 93.00 195 GLY A N 1
ATOM 1475 C CA . GLY A 1 195 ? 13.934 4.047 -12.074 1.00 93.00 195 GLY A CA 1
ATOM 1476 C C . GLY A 1 195 ? 12.551 4.527 -12.532 1.00 93.00 195 GLY A C 1
ATOM 1477 O O . GLY A 1 195 ? 11.580 4.290 -11.819 1.00 93.00 195 GLY A O 1
ATOM 1478 N N . HIS A 1 196 ? 12.453 5.142 -13.713 1.00 94.44 196 HIS A N 1
ATOM 1479 C CA . HIS A 1 196 ? 11.201 5.606 -14.320 1.00 94.44 196 HIS A CA 1
ATOM 1480 C C . HIS A 1 196 ? 10.757 4.682 -15.454 1.00 94.44 196 HIS A C 1
ATOM 1482 O O . HIS A 1 196 ? 11.603 4.179 -16.198 1.00 94.44 196 HIS A O 1
ATOM 1488 N N . CYS A 1 197 ? 9.448 4.457 -15.585 1.00 95.94 197 CYS A N 1
ATOM 1489 C CA . CYS A 1 197 ? 8.883 3.604 -16.629 1.00 95.94 197 CYS A CA 1
ATOM 1490 C C . CYS A 1 197 ? 8.698 4.354 -17.952 1.00 95.94 197 CYS A C 1
ATOM 1492 O O . CYS A 1 197 ? 8.115 5.438 -17.976 1.00 95.94 197 CYS A O 1
ATOM 1494 N N . PHE A 1 198 ? 9.092 3.705 -19.048 1.00 95.94 198 PHE A N 1
ATOM 1495 C CA . PHE A 1 198 ? 8.874 4.175 -20.416 1.00 95.94 198 PHE A CA 1
ATOM 1496 C C . PHE A 1 198 ? 8.326 3.046 -21.286 1.00 95.94 198 PHE A C 1
ATOM 1498 O O . PHE A 1 198 ? 8.815 1.911 -21.227 1.00 95.94 198 PHE A O 1
ATOM 1505 N N . ALA A 1 199 ? 7.324 3.352 -22.104 1.00 97.12 199 ALA A N 1
ATOM 1506 C CA . ALA A 1 199 ? 6.795 2.427 -23.094 1.00 97.12 199 ALA A CA 1
ATOM 1507 C C . ALA A 1 199 ? 7.821 2.194 -24.215 1.00 97.12 199 ALA A C 1
ATOM 1509 O O . ALA A 1 199 ? 8.709 3.020 -24.449 1.00 97.12 199 ALA A O 1
ATOM 1510 N N . ASN A 1 200 ? 7.700 1.073 -24.935 1.00 96.75 200 ASN A N 1
ATOM 1511 C CA . ASN A 1 200 ? 8.468 0.879 -26.164 1.00 96.75 200 ASN A CA 1
ATOM 1512 C C . ASN A 1 200 ? 8.277 2.084 -27.096 1.00 96.75 200 ASN A C 1
ATOM 1514 O O . ASN A 1 200 ? 7.153 2.538 -27.296 1.00 96.75 200 ASN A O 1
ATOM 1518 N N . GLU A 1 201 ? 9.376 2.579 -27.661 1.00 94.38 201 GLU A N 1
ATOM 1519 C CA . GLU A 1 201 ? 9.400 3.746 -28.542 1.00 94.38 201 GLU A CA 1
ATOM 1520 C C . GLU A 1 201 ? 9.012 5.075 -27.861 1.00 94.38 201 GLU A C 1
ATOM 1522 O O . GLU A 1 201 ? 8.831 6.095 -28.527 1.00 94.38 201 GLU A O 1
ATOM 1527 N N . GLU A 1 202 ? 8.960 5.143 -26.533 1.00 94.94 202 GLU A N 1
ATOM 1528 C CA . GLU A 1 202 ? 8.758 6.425 -25.858 1.00 94.94 202 GLU A CA 1
ATOM 1529 C C . GLU A 1 202 ? 10.037 7.291 -25.946 1.00 94.94 202 GLU A C 1
ATOM 1531 O O . GLU A 1 202 ? 11.138 6.788 -25.672 1.00 94.94 202 GLU A O 1
ATOM 1536 N N . PRO A 1 203 ? 9.941 8.572 -26.368 1.00 93.31 203 PRO A N 1
ATOM 1537 C CA . PRO A 1 203 ? 11.078 9.489 -26.417 1.00 93.31 203 PRO A CA 1
ATOM 1538 C C . PRO A 1 203 ? 11.697 9.705 -25.042 1.00 93.31 203 PRO A C 1
ATOM 1540 O O . PRO A 1 203 ? 10.973 9.812 -24.056 1.00 93.31 203 PRO A O 1
ATOM 1543 N N . ASN A 1 204 ? 13.009 9.929 -24.983 1.00 93.50 204 ASN A N 1
ATOM 1544 C CA . ASN A 1 204 ? 13.582 10.558 -23.800 1.00 93.50 204 ASN A CA 1
ATOM 1545 C C . ASN A 1 204 ? 13.071 12.012 -23.703 1.00 93.50 204 ASN A C 1
ATOM 1547 O O . ASN A 1 204 ? 13.331 12.799 -24.619 1.00 93.50 204 ASN A O 1
ATOM 1551 N N . PRO A 1 205 ? 12.407 12.409 -22.598 1.00 90.88 205 PRO A N 1
ATOM 1552 C CA . PRO A 1 205 ? 11.921 13.778 -22.414 1.00 90.88 205 PRO A CA 1
ATOM 1553 C C . PRO A 1 205 ? 13.021 14.851 -22.439 1.00 90.88 205 PRO A C 1
ATOM 1555 O O . PRO A 1 205 ? 12.739 16.011 -22.725 1.00 90.88 205 PRO A O 1
ATOM 1558 N N . LYS A 1 206 ? 14.273 14.480 -22.129 1.00 90.88 206 LYS A N 1
ATOM 1559 C CA . LYS A 1 206 ? 15.435 15.386 -22.081 1.00 90.88 206 LYS A CA 1
ATOM 1560 C C . LYS A 1 206 ? 16.269 15.391 -23.366 1.00 90.88 206 LYS A C 1
ATOM 1562 O O . LYS A 1 206 ? 17.028 16.329 -23.585 1.00 90.88 206 LYS A O 1
ATOM 1567 N N . ASP A 1 207 ? 16.151 14.360 -24.198 1.00 90.12 207 ASP A N 1
ATOM 1568 C CA . ASP A 1 207 ? 16.886 14.242 -25.459 1.00 90.12 207 ASP A CA 1
ATOM 1569 C C . ASP A 1 207 ? 16.028 13.509 -26.493 1.00 90.12 207 ASP A C 1
ATOM 1571 O O . ASP A 1 207 ? 15.967 12.283 -26.527 1.00 90.12 207 ASP A O 1
ATOM 1575 N N . TRP A 1 208 ? 15.393 14.260 -27.390 1.00 87.12 208 TRP A N 1
ATOM 1576 C CA . TRP A 1 208 ? 14.529 13.697 -28.429 1.00 87.12 208 TRP A CA 1
ATOM 1577 C C . TRP A 1 208 ? 15.225 12.637 -29.302 1.00 87.12 208 TRP A C 1
ATOM 1579 O O . TRP A 1 208 ? 14.569 11.733 -29.826 1.00 87.12 208 TRP A O 1
ATOM 1589 N N . CYS A 1 209 ? 16.552 12.705 -29.436 1.00 89.81 209 CYS A N 1
ATOM 1590 C CA . CYS A 1 209 ? 17.354 11.767 -30.218 1.00 89.81 209 CYS A CA 1
ATOM 1591 C C . CYS A 1 209 ? 17.535 10.404 -29.546 1.00 89.81 209 CYS A C 1
ATOM 1593 O O . CYS A 1 209 ? 18.117 9.489 -30.142 1.00 89.81 209 CYS A O 1
ATOM 1595 N N . GLN A 1 210 ? 17.025 10.260 -28.328 1.00 94.00 210 GLN A N 1
ATOM 1596 C CA . GLN A 1 210 ? 17.000 9.038 -27.551 1.00 94.00 210 GLN A CA 1
ATOM 1597 C C . GLN A 1 210 ? 15.569 8.526 -27.362 1.00 94.00 210 GLN A C 1
ATOM 1599 O O . GLN A 1 210 ? 14.599 9.286 -27.367 1.00 94.00 210 GLN A O 1
ATOM 1604 N N . GLN A 1 211 ? 15.440 7.210 -27.226 1.00 95.25 211 GLN A N 1
ATOM 1605 C CA . GLN A 1 211 ? 14.159 6.516 -27.152 1.00 95.25 211 GLN A CA 1
ATOM 1606 C C . GLN A 1 211 ? 14.304 5.185 -26.399 1.00 95.25 211 GLN A C 1
ATOM 1608 O O . GLN A 1 211 ? 15.390 4.594 -26.385 1.00 95.25 211 GLN A O 1
ATOM 1613 N N . CYS A 1 212 ? 13.228 4.718 -25.764 1.00 96.75 212 CYS A N 1
ATOM 1614 C CA . CYS A 1 212 ? 13.186 3.397 -25.138 1.00 96.75 212 CYS A CA 1
ATOM 1615 C C . CYS A 1 212 ? 13.098 2.300 -26.210 1.00 96.75 212 CYS A C 1
ATOM 1617 O O . CYS A 1 212 ? 12.188 2.303 -27.037 1.00 96.75 212 CYS A O 1
ATOM 1619 N N . PHE A 1 213 ? 14.033 1.342 -26.171 1.00 96.56 213 PHE A N 1
ATOM 1620 C CA . PHE A 1 213 ? 14.016 0.147 -27.018 1.00 96.56 213 PHE A CA 1
ATOM 1621 C C . PHE A 1 213 ? 14.316 -1.113 -26.185 1.00 96.56 213 PHE A C 1
ATOM 1623 O O . PHE A 1 213 ? 15.475 -1.541 -26.106 1.00 96.56 213 PHE A O 1
ATOM 1630 N N . PRO A 1 214 ? 13.286 -1.757 -25.608 1.00 96.81 214 PRO A N 1
ATOM 1631 C CA . PRO A 1 214 ? 13.441 -2.825 -24.624 1.00 96.81 214 PRO A CA 1
ATOM 1632 C C . PRO A 1 214 ? 14.101 -4.088 -25.189 1.00 96.81 214 PRO A C 1
ATOM 1634 O O . PRO A 1 214 ? 14.781 -4.804 -24.460 1.00 96.81 214 PRO A O 1
ATOM 1637 N N . THR A 1 215 ? 13.995 -4.331 -26.501 1.00 95.56 215 THR A N 1
ATOM 1638 C CA . THR A 1 215 ? 14.693 -5.438 -27.181 1.00 95.56 215 THR A CA 1
ATOM 1639 C C . THR A 1 215 ? 16.210 -5.258 -27.228 1.00 95.56 215 THR A C 1
ATOM 1641 O O . THR A 1 215 ? 16.928 -6.223 -27.470 1.00 95.56 215 THR A O 1
ATOM 1644 N N . THR A 1 216 ? 16.703 -4.026 -27.063 1.00 95.50 216 THR A N 1
ATOM 1645 C CA . THR A 1 216 ? 18.141 -3.722 -27.038 1.00 95.50 216 THR A CA 1
ATOM 1646 C C . THR A 1 216 ? 18.626 -3.525 -25.606 1.00 95.50 216 THR A C 1
ATOM 1648 O O . THR A 1 216 ? 19.664 -4.061 -25.231 1.00 95.50 216 THR A O 1
ATOM 1651 N N . SER A 1 217 ? 17.887 -2.750 -24.811 1.00 96.06 217 SER A N 1
ATOM 1652 C CA . SER A 1 217 ? 18.117 -2.572 -23.378 1.00 96.06 217 SER A CA 1
ATOM 1653 C C . SER A 1 217 ? 16.848 -2.047 -22.719 1.00 96.06 217 SER A C 1
ATOM 1655 O O . SER A 1 217 ? 16.254 -1.080 -23.187 1.00 96.06 217 SER A O 1
ATOM 1657 N N . GLN A 1 218 ? 16.460 -2.648 -21.596 1.00 96.75 218 GLN A N 1
ATOM 1658 C CA . GLN A 1 218 ? 15.364 -2.141 -20.771 1.00 96.75 218 GLN A CA 1
ATOM 1659 C C . GLN A 1 218 ? 15.833 -1.093 -19.756 1.00 96.75 218 GLN A C 1
ATOM 1661 O O . GLN A 1 218 ? 14.999 -0.517 -19.074 1.00 96.75 218 GLN A O 1
ATOM 1666 N N . PHE A 1 219 ? 17.140 -0.845 -19.621 1.00 95.62 219 PHE A N 1
ATOM 1667 C CA . PHE A 1 219 ? 17.687 -0.042 -18.516 1.00 95.62 219 PHE A CA 1
ATOM 1668 C C . PHE A 1 219 ? 18.434 1.218 -18.958 1.00 95.62 219 PHE A C 1
ATOM 1670 O O . PHE A 1 219 ? 18.862 2.016 -18.125 1.00 95.62 219 PHE A O 1
ATOM 1677 N N . THR A 1 220 ? 18.603 1.412 -20.265 1.00 96.44 220 THR A N 1
ATOM 1678 C CA . THR A 1 220 ? 19.343 2.540 -20.838 1.00 96.44 220 THR A CA 1
ATOM 1679 C C . THR A 1 220 ? 18.597 3.122 -22.023 1.00 96.44 220 THR A C 1
ATOM 1681 O O . THR A 1 220 ? 17.880 2.410 -22.718 1.00 96.44 220 THR A O 1
ATOM 1684 N N . TRP A 1 221 ? 18.823 4.405 -22.290 1.00 95.88 221 TRP A N 1
ATOM 1685 C CA . TRP A 1 221 ? 18.351 5.040 -23.511 1.00 95.88 221 TRP A CA 1
ATOM 1686 C C . TRP A 1 221 ? 19.092 4.520 -24.739 1.00 95.88 221 TRP A C 1
ATOM 1688 O O . TRP A 1 221 ? 20.298 4.265 -24.702 1.00 95.88 221 TRP A O 1
ATOM 1698 N N . ASN A 1 222 ? 18.378 4.445 -25.855 1.00 93.75 222 ASN A N 1
ATOM 1699 C CA . ASN A 1 222 ? 18.917 4.026 -27.136 1.00 93.75 222 ASN A CA 1
ATOM 1700 C C . ASN A 1 222 ? 18.740 5.142 -28.166 1.00 93.75 222 ASN A C 1
ATOM 1702 O O . ASN A 1 222 ? 17.804 5.932 -28.080 1.00 93.75 222 ASN A O 1
ATOM 1706 N N . ARG A 1 223 ? 19.627 5.212 -29.165 1.00 91.06 223 ARG A N 1
ATOM 1707 C CA . ARG A 1 223 ? 19.489 6.193 -30.249 1.00 91.06 223 ARG A CA 1
ATOM 1708 C C . ARG A 1 223 ? 18.203 5.916 -31.028 1.00 91.06 223 ARG A C 1
ATOM 1710 O O . ARG A 1 223 ? 17.986 4.789 -31.476 1.00 91.06 223 ARG A O 1
ATOM 1717 N N . ARG A 1 224 ? 17.389 6.952 -31.215 1.00 85.88 224 ARG A N 1
ATOM 1718 C CA . ARG A 1 224 ? 16.166 6.901 -32.016 1.00 85.88 224 ARG A CA 1
ATOM 1719 C C . ARG A 1 224 ? 16.481 6.429 -33.437 1.00 85.88 224 ARG A C 1
ATOM 1721 O O . ARG A 1 224 ? 17.436 6.901 -34.062 1.00 85.88 224 ARG A O 1
ATOM 1728 N N . ARG A 1 225 ? 15.662 5.517 -33.965 1.00 74.75 225 ARG A N 1
ATOM 1729 C CA . ARG A 1 225 ? 15.726 5.111 -35.375 1.00 74.75 225 ARG A CA 1
ATOM 1730 C C . ARG A 1 225 ? 14.916 6.111 -36.196 1.00 74.75 225 ARG A C 1
ATOM 1732 O O . ARG A 1 225 ? 13.706 6.187 -36.042 1.00 74.75 225 ARG A O 1
ATOM 1739 N N . VAL A 1 226 ? 15.587 6.897 -37.034 1.00 67.62 226 VAL A N 1
ATOM 1740 C CA . VAL A 1 226 ? 14.920 7.822 -37.961 1.00 67.62 226 VAL A CA 1
ATOM 1741 C C . VAL A 1 226 ? 14.773 7.113 -39.300 1.00 67.62 226 VAL A C 1
ATOM 1743 O O . VAL A 1 226 ? 15.777 6.747 -39.924 1.00 67.62 226 VAL A O 1
ATOM 1746 N N . ASP A 1 227 ? 13.531 6.883 -39.716 1.00 60.97 227 ASP A N 1
ATOM 1747 C CA . ASP A 1 227 ? 13.249 6.175 -40.957 1.00 60.97 227 ASP A CA 1
ATOM 1748 C C . ASP A 1 227 ? 13.614 7.015 -42.187 1.00 60.97 227 ASP A C 1
ATOM 1750 O O . ASP A 1 227 ? 13.652 8.248 -42.156 1.00 60.97 227 ASP A O 1
ATOM 1754 N N . SER A 1 228 ? 13.917 6.334 -43.290 1.00 55.84 228 SER A N 1
ATOM 1755 C CA . SER A 1 228 ? 14.558 6.932 -44.473 1.00 55.84 228 SER A CA 1
ATOM 1756 C C . SER A 1 228 ? 13.784 8.063 -45.170 1.00 55.84 228 SER A C 1
ATOM 1758 O O . SER A 1 228 ? 14.410 8.885 -45.835 1.00 55.84 228 SER A O 1
ATOM 1760 N N . LEU A 1 229 ? 12.468 8.166 -44.967 1.00 54.12 229 LEU A N 1
ATOM 1761 C CA . LEU A 1 229 ? 11.633 9.266 -45.473 1.00 54.12 229 LEU A CA 1
ATOM 1762 C C . LEU A 1 229 ? 11.625 10.497 -44.545 1.00 54.12 229 LEU A C 1
ATOM 1764 O O . LEU A 1 229 ? 11.442 11.617 -45.011 1.00 54.12 229 LEU A O 1
ATOM 1768 N N . GLN A 1 230 ? 11.899 10.311 -43.251 1.00 53.78 230 GLN A N 1
ATOM 1769 C CA . GLN A 1 230 ? 11.950 11.377 -42.238 1.00 53.78 230 GLN A CA 1
ATOM 1770 C C . GLN A 1 230 ? 13.361 11.974 -42.087 1.00 53.78 230 GLN A C 1
ATOM 1772 O O . GLN A 1 230 ? 13.542 13.107 -41.637 1.00 53.78 230 GLN A O 1
ATOM 1777 N N . LYS A 1 231 ? 14.363 11.249 -42.602 1.00 51.62 231 LYS A N 1
ATOM 1778 C CA . LYS A 1 231 ? 15.740 11.713 -42.819 1.00 51.62 231 LYS A CA 1
ATOM 1779 C C . LYS A 1 231 ? 15.847 13.029 -43.599 1.00 51.62 231 LYS A C 1
ATOM 1781 O O . LYS A 1 231 ? 16.865 13.687 -43.478 1.00 51.62 231 LYS A O 1
ATOM 1786 N N . ALA A 1 232 ? 14.854 13.434 -44.391 1.00 47.81 232 ALA A N 1
ATOM 1787 C CA . ALA A 1 232 ? 14.937 14.672 -45.172 1.00 47.81 232 ALA A CA 1
ATOM 1788 C C . ALA A 1 232 ? 14.584 15.949 -44.378 1.00 47.81 232 ALA A C 1
ATOM 1790 O O . ALA A 1 232 ? 14.937 17.038 -44.819 1.00 47.81 232 ALA A O 1
ATOM 1791 N N . LEU A 1 233 ? 13.910 15.831 -43.225 1.00 54.31 233 LEU A N 1
ATOM 1792 C CA . LEU A 1 233 ? 13.429 16.983 -42.441 1.00 54.31 233 LEU A CA 1
ATOM 1793 C C . LEU A 1 233 ? 14.000 17.044 -41.011 1.00 54.31 233 LEU A C 1
ATOM 1795 O O . LEU A 1 233 ? 14.055 18.125 -40.436 1.00 54.31 233 LEU A O 1
ATOM 1799 N N . GLU A 1 234 ? 14.476 15.925 -40.450 1.00 51.75 234 GLU A N 1
ATOM 1800 C CA . GLU A 1 234 ? 14.968 15.845 -39.057 1.00 51.75 234 GLU A CA 1
ATOM 1801 C C . GLU A 1 234 ? 16.452 15.431 -38.935 1.00 51.75 234 GLU A C 1
ATOM 1803 O O . GLU A 1 234 ? 16.967 15.268 -37.828 1.00 51.75 234 GLU A O 1
ATOM 1808 N N . HIS A 1 235 ? 17.181 15.236 -40.045 1.00 48.31 235 HIS A N 1
ATOM 1809 C CA . HIS A 1 235 ? 18.565 14.738 -39.974 1.00 48.31 235 HIS A CA 1
ATOM 1810 C C . HIS A 1 235 ? 19.552 15.684 -39.279 1.00 48.31 235 HIS A C 1
ATOM 1812 O O . HIS A 1 235 ? 20.584 15.207 -38.803 1.00 48.31 235 HIS A O 1
ATOM 1818 N N . ASP A 1 236 ? 19.242 16.977 -39.185 1.00 52.34 236 ASP A N 1
ATOM 1819 C CA . ASP A 1 236 ? 20.122 17.967 -38.558 1.00 52.34 236 ASP A CA 1
ATOM 1820 C C . ASP A 1 236 ? 20.016 18.007 -37.022 1.00 52.34 236 ASP A C 1
ATOM 1822 O O . ASP A 1 236 ? 20.981 18.370 -36.350 1.00 52.34 236 ASP A O 1
ATOM 1826 N N . SER A 1 237 ? 18.900 17.574 -36.422 1.00 56.00 237 SER A N 1
ATOM 1827 C CA . SER A 1 237 ? 18.683 17.695 -34.968 1.00 56.00 237 SER A CA 1
ATOM 1828 C C . SER A 1 237 ? 19.439 16.646 -34.143 1.00 56.00 237 SER A C 1
ATOM 1830 O O . SER A 1 237 ? 19.837 16.927 -33.016 1.00 56.00 237 SER A O 1
ATOM 1832 N N . CYS A 1 238 ? 19.697 15.456 -34.699 1.00 64.88 238 CYS A N 1
ATOM 1833 C CA . CYS A 1 238 ? 20.344 14.345 -33.980 1.00 64.88 238 CYS A CA 1
ATOM 1834 C C . CYS A 1 238 ? 21.761 13.995 -34.457 1.00 64.88 238 CYS A C 1
ATOM 1836 O O . CYS A 1 238 ? 22.350 13.020 -33.978 1.00 64.88 238 CYS A O 1
ATOM 1838 N N . ALA A 1 239 ? 22.305 14.745 -35.419 1.00 56.28 239 ALA A N 1
ATOM 1839 C CA . ALA A 1 239 ? 23.665 14.570 -35.932 1.00 56.28 239 ALA A CA 1
ATOM 1840 C C . ALA A 1 239 ? 24.703 15.452 -35.207 1.00 56.28 239 ALA A C 1
ATOM 1842 O O . ALA A 1 239 ? 25.888 15.125 -35.215 1.00 56.28 239 ALA A O 1
ATOM 1843 N N . GLN A 1 240 ? 24.271 16.526 -34.533 1.00 52.25 240 GLN A N 1
ATOM 1844 C CA . GLN A 1 240 ? 25.167 17.534 -33.949 1.00 52.25 240 GLN A CA 1
ATOM 1845 C C . GLN A 1 240 ? 25.608 17.264 -32.492 1.00 52.25 240 GLN A C 1
ATOM 1847 O O . GLN A 1 240 ? 26.489 17.964 -31.994 1.00 52.25 240 GLN A O 1
ATOM 1852 N N . SER A 1 241 ? 25.069 16.254 -31.790 1.00 43.06 241 SER A N 1
ATOM 1853 C CA . SER A 1 241 ? 25.430 15.991 -30.377 1.00 43.06 241 SER A CA 1
ATOM 1854 C C . SER A 1 241 ? 26.661 15.092 -30.178 1.00 43.06 241 SER A C 1
ATOM 1856 O O . SER A 1 241 ? 27.157 14.964 -29.061 1.00 43.06 241 SER A O 1
ATOM 1858 N N . THR A 1 242 ? 27.207 14.501 -31.246 1.00 42.72 242 THR A N 1
ATOM 1859 C CA . THR A 1 242 ? 28.309 13.524 -31.155 1.00 42.72 242 THR A CA 1
ATOM 1860 C C . THR A 1 242 ? 29.730 14.095 -31.230 1.00 42.72 242 THR A C 1
ATOM 1862 O O . THR A 1 242 ? 30.680 13.318 -31.190 1.00 42.72 242 THR A O 1
ATOM 1865 N N . THR A 1 243 ? 29.937 15.416 -31.277 1.00 39.72 243 THR A N 1
ATOM 1866 C CA . THR A 1 243 ? 31.302 15.986 -31.337 1.00 39.72 243 THR A CA 1
ATOM 1867 C C . THR A 1 243 ? 31.466 17.283 -30.539 1.00 39.72 243 THR A C 1
ATOM 1869 O O . THR A 1 243 ? 31.442 18.382 -31.088 1.00 39.72 243 THR A O 1
ATOM 1872 N N . ARG A 1 244 ? 31.746 17.161 -29.237 1.00 35.94 244 ARG A N 1
ATOM 1873 C CA . ARG A 1 244 ? 32.638 18.094 -28.520 1.00 35.94 244 ARG A CA 1
ATOM 1874 C C . ARG A 1 244 ? 33.660 17.297 -27.717 1.00 35.94 244 ARG A C 1
ATOM 1876 O O . ARG A 1 244 ? 33.590 17.233 -26.501 1.00 35.94 244 ARG A O 1
ATOM 1883 N N . ASN A 1 245 ? 34.613 16.705 -28.428 1.00 34.00 245 ASN A N 1
ATOM 1884 C CA . ASN A 1 245 ? 35.926 16.383 -27.884 1.00 34.00 245 ASN A CA 1
ATOM 1885 C C . ASN A 1 245 ? 36.972 16.996 -28.826 1.00 34.00 245 ASN A C 1
ATOM 1887 O O . ASN A 1 245 ? 37.114 16.582 -29.970 1.00 34.00 245 ASN A O 1
ATOM 1891 N N . THR A 1 246 ? 37.591 18.067 -28.328 1.00 37.34 246 THR A N 1
ATOM 1892 C CA . THR A 1 246 ? 38.937 18.593 -28.615 1.00 37.34 246 THR A CA 1
ATOM 1893 C C . THR A 1 246 ? 39.649 18.147 -29.900 1.00 37.34 246 THR A C 1
ATOM 1895 O O . THR A 1 246 ? 40.183 17.042 -29.937 1.00 37.34 246 THR A O 1
ATOM 1898 N N . VAL A 1 247 ? 39.845 19.077 -30.845 1.00 32.09 247 VAL A N 1
ATOM 1899 C CA . VAL A 1 247 ? 41.098 19.195 -31.621 1.00 32.09 247 VAL A CA 1
ATOM 1900 C C . VAL A 1 247 ? 41.394 20.685 -31.869 1.00 32.09 247 VAL A C 1
ATOM 1902 O O . VAL A 1 247 ? 40.527 21.430 -32.320 1.00 32.09 247 VAL A O 1
ATOM 1905 N N . SER A 1 248 ? 42.610 21.111 -31.513 1.00 29.91 248 SER A N 1
ATOM 1906 C CA . SER A 1 248 ? 43.194 22.442 -31.755 1.00 29.91 248 SER A CA 1
ATOM 1907 C C . SER A 1 248 ? 43.275 22.812 -33.247 1.00 29.91 248 SER A C 1
ATOM 1909 O O . SER A 1 248 ? 43.306 21.920 -34.094 1.00 29.91 248 SER A O 1
ATOM 1911 N N . PRO A 1 249 ? 43.375 24.111 -33.592 1.00 33.09 249 PRO A N 1
ATOM 1912 C CA . PRO A 1 249 ? 43.425 24.557 -34.977 1.00 33.09 249 PRO A CA 1
ATOM 1913 C C . PRO A 1 249 ? 44.829 24.343 -35.556 1.00 33.09 249 PRO A C 1
ATOM 1915 O O . PRO A 1 249 ? 45.783 24.991 -35.131 1.00 33.09 249 PRO A O 1
ATOM 1918 N N . ALA A 1 250 ? 44.950 23.454 -36.540 1.00 29.28 250 ALA A N 1
ATOM 1919 C CA . ALA A 1 250 ? 46.136 23.341 -37.379 1.00 29.28 250 ALA A CA 1
ATOM 1920 C C . ALA A 1 250 ? 45.764 23.609 -38.844 1.00 29.28 250 ALA A C 1
ATOM 1922 O O . ALA A 1 250 ? 45.021 22.855 -39.463 1.00 29.28 250 ALA A O 1
ATOM 1923 N N . GLU A 1 251 ? 46.313 24.724 -39.328 1.00 28.91 251 GLU A N 1
ATOM 1924 C CA . GLU A 1 251 ? 46.830 24.948 -40.682 1.00 28.91 251 GLU A CA 1
ATOM 1925 C C . GLU A 1 251 ? 45.839 24.996 -41.858 1.00 28.91 251 GLU A C 1
ATOM 1927 O O . GLU A 1 251 ? 45.441 24.004 -42.459 1.00 28.91 251 GLU A O 1
ATOM 1932 N N . VAL A 1 252 ? 45.551 26.236 -42.263 1.00 30.66 252 VAL A N 1
ATOM 1933 C CA . VAL A 1 252 ? 45.078 26.599 -43.602 1.00 30.66 252 VAL A CA 1
ATOM 1934 C C . VAL A 1 252 ? 46.274 26.618 -44.558 1.00 30.66 252 VAL A C 1
ATOM 1936 O O . VAL A 1 252 ? 47.241 27.337 -44.295 1.00 30.66 252 VAL A O 1
ATOM 1939 N N . PRO A 1 253 ? 46.168 25.974 -45.731 1.00 31.97 253 PRO A N 1
ATOM 1940 C CA . PRO A 1 253 ? 46.786 26.545 -46.914 1.00 31.97 253 PRO A CA 1
ATOM 1941 C C . PRO A 1 253 ? 45.797 26.541 -48.080 1.00 31.97 253 PRO A C 1
ATOM 1943 O O . PRO A 1 253 ? 45.483 25.496 -48.641 1.00 31.97 253 PRO A O 1
ATOM 1946 N N . GLN A 1 254 ? 45.360 27.723 -48.509 1.00 31.77 254 GLN A N 1
ATOM 1947 C CA . GLN A 1 254 ? 44.933 27.909 -49.893 1.00 31.77 254 GLN A CA 1
ATOM 1948 C C . GLN A 1 254 ? 45.477 29.231 -50.419 1.00 31.77 254 GLN A C 1
ATOM 1950 O O . GLN A 1 254 ? 45.115 30.316 -49.974 1.00 31.77 254 GLN A O 1
ATOM 1955 N N . TYR A 1 255 ? 46.387 29.094 -51.375 1.00 30.34 255 TYR A N 1
ATOM 1956 C CA . TYR A 1 255 ? 46.935 30.160 -52.187 1.00 30.34 255 TYR A CA 1
ATOM 1957 C C . TYR A 1 255 ? 46.475 29.923 -53.632 1.00 30.34 255 TYR A C 1
ATOM 1959 O O . TYR A 1 255 ? 46.555 28.797 -54.118 1.00 30.34 255 TYR A O 1
ATOM 1967 N N . PHE A 1 256 ? 46.097 31.033 -54.280 1.00 31.44 256 PHE A N 1
ATOM 1968 C CA . PHE A 1 256 ? 45.803 31.261 -55.708 1.00 31.44 256 PHE A CA 1
ATOM 1969 C C . PHE A 1 256 ? 44.487 30.707 -56.277 1.00 31.44 256 PHE A C 1
ATOM 1971 O O . PHE A 1 256 ? 44.114 29.580 -55.996 1.00 31.44 256 PHE A O 1
ATOM 1978 N N . LYS A 1 257 ? 43.800 31.359 -57.226 1.00 31.80 257 LYS A N 1
ATOM 1979 C CA . LYS A 1 257 ? 43.603 32.742 -57.747 1.00 31.80 257 LYS A CA 1
ATOM 1980 C C . LYS A 1 257 ? 42.789 32.546 -59.052 1.00 31.80 257 LYS A C 1
ATOM 1982 O O . LYS A 1 257 ? 42.809 31.440 -59.584 1.00 31.80 257 LYS A O 1
ATOM 1987 N N . LEU A 1 258 ? 42.280 33.651 -59.619 1.00 29.11 258 LEU A N 1
ATOM 1988 C CA . LEU A 1 258 ? 41.654 33.837 -60.954 1.00 29.11 258 LEU A CA 1
ATOM 1989 C C . LEU A 1 258 ? 40.119 33.698 -60.907 1.00 29.11 258 LEU A C 1
ATOM 1991 O O . LEU A 1 258 ? 39.629 32.677 -60.449 1.00 29.11 258 LEU A O 1
ATOM 1995 N N . GLN A 1 259 ? 39.301 34.671 -61.322 1.00 37.12 259 GLN A N 1
ATOM 1996 C CA . GLN A 1 259 ? 39.472 35.915 -62.097 1.00 37.12 259 GLN A CA 1
ATOM 1997 C C . GLN A 1 259 ? 38.743 37.079 -61.419 1.00 37.12 259 GLN A C 1
ATOM 1999 O O . GLN A 1 259 ? 37.727 36.815 -60.743 1.00 37.12 259 GLN A O 1
#

Sequence (259 aa):
MSRRHEAALKSFSVQTSKDIVENLCPNECSNRGNCSNSTCICEEGFTLSDCSMPINAVPELLGVNEVGLCDVREESCNNTRIIGDGFIASENLTCHATEFKVFGNNWSPNAEQFELPGEQFDLYVVRCDLPSPPTKIGDMDNPGTPAGGLRIRISNNKLDTSREQKTFVSYDSVCIKCNKTGSCGLRADSCIINGHCFANEEPNPKDWCQQCFPTTSQFTWNRRRVDSLQKALEHDSCAQSTTRNTVSPAEVPQYFKLQ

Foldseek 3Di:
DDDDDDDDDPPDPPPPDPVNVQQDEDVCLVVQADTDRNATDGHPQADDRSRPDGLFDAWAWDAKPPQLEAAVVPDFLQWIKTFTADADADQQKKKKKWKDDQDDDQDDTDRDIDIFGWGPPDRGIITTRDDGFQADPPPPVAQGAQKIKMWIWITSHNPRTHPHTYMHMYGHPQFWDADSVGRIDGDLQWAQESNHTDGAQGADPVANQWGDHSVVPRYDTDGDDQDPVNCVPCVVRNPPPPDDDDDDDDDDDDDDDDD

Secondary structure (DSSP, 8-state):
-----------------HHHHTT--GGGGGGSEEEETTEEEEPTTEESTTS-EETTPPPEEEEETTTSEEETTTS-TTEEEEEEE----STT-EEEEEEEE-S-SS-----SPEEEEEEEEETTEEEEEPPPPS--SS--SS---SEEEEEEEEESSSSSB-SS-EEEEEE-TTTEEE-TTS-EEE-TTEEEETTEEEETTPEETTEEEEEEETTTEEEEEEE----TTTHHHHTTTTTGGG--S--------------

InterPro domains:
  IPR000742 EGF-like domain [PS01186] (40-51)